Protein AF-A0AA90VFT9-F1 (afdb_monomer_lite)

Secondary structure (DSSP, 8-state):
----SS-HHHHHHHHHHHHHHTSS-S-HHHHHHHHHHHHHHHHHHHHHHHT-TTTT----SSTT----SPPTTHHHHHHTSGGG---S-HHHHHHHHHHHHHHHTTT-HHHHHHHHHHH-PSPTT-SSSPPP-BGGGTB-GGGS-SS---PPPPTT-TTHHHHHHHHHHHTPPTT--SHHHHHHS--GGGTTPPPTTS-----

Radius of gyration: 20.86 Å; chains: 1; bounding box: 48×50×54 Å

Sequence (203 aa):
MYNMYMTTAEVNFYLAEFATYGAITGDANTYFQKAVKSSVEEYDRMAGLNGIPYYGKTYDYDPNESVIDLQNGEIDKLLQKPAYTLTGDKDADLEKIFLQLEIHFNYQPRDMWVTARRSGVPEFNSTLLPRVDFTANNFAPSSIARRASISEILSTDVMKNILEESYKSQGFTAGAIDGKTLNSERVWQDQGAPQWGAGPNVK

pLDDT: mean 95.09, std 3.73, range [62.09, 98.81]

Structure (mmCIF, N/CA/C/O backbone):
data_AF-A0AA90VFT9-F1
#
_entry.id   AF-A0AA90VFT9-F1
#
loop_
_atom_site.group_PDB
_atom_site.id
_atom_site.type_symbol
_atom_site.label_atom_id
_atom_site.label_alt_id
_atom_site.label_comp_id
_atom_site.label_asym_id
_atom_site.label_entity_id
_atom_site.label_seq_id
_atom_site.pdbx_PDB_ins_code
_atom_site.Cartn_x
_atom_site.Cartn_y
_atom_site.Cartn_z
_atom_site.occupancy
_atom_site.B_iso_or_equiv
_atom_site.auth_seq_id
_atom_site.auth_comp_id
_atom_site.auth_asym_id
_atom_site.auth_atom_id
_atom_site.pdbx_PDB_model_num
ATOM 1 N N . MET A 1 1 ? 12.620 16.771 12.022 1.00 77.31 1 MET A N 1
ATOM 2 C CA . MET A 1 1 ? 11.271 16.183 11.935 1.00 77.31 1 MET A CA 1
ATOM 3 C C . MET A 1 1 ? 11.424 14.693 12.179 1.00 77.31 1 MET A C 1
ATOM 5 O O . MET A 1 1 ? 12.288 14.089 11.551 1.00 77.31 1 MET A O 1
ATOM 9 N N . TYR A 1 2 ? 10.704 14.139 13.150 1.00 85.88 2 TYR A N 1
ATOM 10 C CA . TYR A 1 2 ? 10.700 12.699 13.415 1.00 85.88 2 TYR A CA 1
ATOM 11 C C . TYR A 1 2 ? 9.907 11.996 12.314 1.00 85.88 2 TYR A C 1
ATOM 13 O O . TYR A 1 2 ? 8.893 12.539 11.877 1.00 85.88 2 TYR A O 1
ATOM 21 N N . ASN A 1 3 ? 10.374 10.829 11.866 1.00 83.38 3 ASN A N 1
ATOM 22 C CA . ASN A 1 3 ? 9.769 10.079 10.765 1.00 83.38 3 ASN A CA 1
ATOM 23 C C . ASN A 1 3 ? 9.760 8.567 11.044 1.00 83.38 3 ASN A C 1
ATOM 25 O O . ASN A 1 3 ? 10.562 8.090 11.851 1.00 83.38 3 ASN A O 1
ATOM 29 N N . MET A 1 4 ? 8.882 7.841 10.352 1.00 87.75 4 MET A N 1
ATOM 30 C CA . MET A 1 4 ? 8.853 6.378 10.316 1.00 87.75 4 MET A CA 1
ATOM 31 C C . MET A 1 4 ? 9.757 5.850 9.203 1.00 87.75 4 MET A C 1
ATOM 33 O O . MET A 1 4 ? 9.942 6.495 8.171 1.00 87.75 4 MET A O 1
ATOM 37 N N . TYR A 1 5 ? 10.318 4.667 9.434 1.00 84.38 5 TYR A N 1
ATOM 38 C CA . TYR A 1 5 ? 10.998 3.886 8.405 1.00 84.38 5 TYR A CA 1
ATOM 39 C C . TYR A 1 5 ? 10.319 2.521 8.320 1.00 84.38 5 TYR A C 1
ATOM 41 O O . TYR A 1 5 ? 9.332 2.388 7.612 1.00 84.38 5 TYR A O 1
ATOM 49 N N . MET A 1 6 ? 10.791 1.549 9.105 1.00 91.38 6 MET A N 1
ATOM 50 C CA . MET A 1 6 ? 10.157 0.242 9.262 1.00 91.38 6 MET A CA 1
ATOM 51 C C . MET A 1 6 ? 9.480 0.178 10.628 1.00 91.38 6 MET A C 1
ATOM 53 O O . MET A 1 6 ? 10.134 0.412 11.650 1.00 91.38 6 MET A O 1
ATOM 57 N N . THR A 1 7 ? 8.182 -0.119 10.654 1.00 95.25 7 THR A N 1
ATOM 58 C CA . THR A 1 7 ? 7.373 -0.048 11.880 1.00 95.25 7 THR A CA 1
ATOM 59 C C . THR A 1 7 ? 6.844 -1.415 12.304 1.00 95.25 7 THR A C 1
ATOM 61 O O . THR A 1 7 ? 6.720 -2.353 11.514 1.00 95.25 7 THR A O 1
ATOM 64 N N . THR A 1 8 ? 6.466 -1.529 13.580 1.00 97.50 8 THR A N 1
ATOM 65 C CA . THR A 1 8 ? 5.725 -2.698 14.076 1.00 97.50 8 THR A CA 1
ATOM 66 C C . THR A 1 8 ? 4.411 -2.887 13.315 1.00 97.50 8 THR A C 1
ATOM 68 O O . THR A 1 8 ? 4.014 -4.026 13.070 1.00 97.50 8 THR A O 1
ATOM 71 N N . ALA A 1 9 ? 3.741 -1.795 12.935 1.00 97.94 9 ALA A N 1
ATOM 72 C CA . ALA A 1 9 ? 2.478 -1.844 12.209 1.00 97.94 9 ALA A CA 1
ATOM 73 C C . ALA A 1 9 ? 2.652 -2.489 10.832 1.00 97.94 9 ALA A C 1
ATOM 75 O O . ALA A 1 9 ? 2.003 -3.491 10.546 1.00 97.94 9 ALA A O 1
ATOM 76 N N . GLU A 1 10 ? 3.595 -1.981 10.036 1.00 97.19 10 GLU A N 1
ATOM 77 C CA . GLU A 1 10 ? 3.924 -2.497 8.707 1.00 97.19 10 GLU A CA 1
ATOM 78 C C . GLU A 1 10 ? 4.224 -4.004 8.741 1.00 97.19 10 GLU A C 1
ATOM 80 O O . GLU A 1 10 ? 3.630 -4.778 7.991 1.00 97.19 10 GLU A O 1
ATOM 85 N N . VAL A 1 11 ? 5.073 -4.454 9.671 1.00 98.19 11 VAL A N 1
ATOM 86 C CA . VAL A 1 11 ? 5.401 -5.884 9.802 1.00 98.19 11 VAL A CA 1
ATOM 87 C C . VAL A 1 11 ? 4.160 -6.720 10.112 1.00 98.19 11 VAL A C 1
ATOM 89 O O . VAL A 1 11 ? 3.995 -7.802 9.552 1.00 98.19 11 VAL A O 1
ATOM 92 N N . ASN A 1 12 ? 3.270 -6.248 10.987 1.00 98.75 12 ASN A N 1
ATOM 93 C CA . ASN A 1 12 ? 2.054 -6.995 11.308 1.00 98.75 12 ASN A CA 1
ATOM 94 C C . ASN A 1 12 ? 1.030 -6.961 10.162 1.00 98.75 12 ASN A C 1
ATOM 96 O O . ASN A 1 12 ? 0.325 -7.950 9.988 1.00 98.75 12 ASN A O 1
ATOM 100 N N . PHE A 1 13 ? 0.985 -5.911 9.336 1.00 98.69 13 PHE A N 1
ATOM 101 C CA . PHE A 1 13 ? 0.197 -5.932 8.099 1.00 98.69 13 PHE A CA 1
ATOM 102 C C . PHE A 1 13 ? 0.723 -6.985 7.118 1.00 98.69 13 PHE A C 1
ATOM 104 O O . PHE A 1 13 ? -0.076 -7.756 6.592 1.00 98.69 13 PHE A O 1
ATOM 111 N N . TYR A 1 14 ? 2.044 -7.108 6.943 1.00 98.31 14 TYR A N 1
ATOM 112 C CA . TYR A 1 14 ? 2.623 -8.182 6.123 1.00 98.31 14 TYR A CA 1
ATOM 113 C C . TYR A 1 14 ? 2.319 -9.574 6.680 1.00 98.31 14 TYR A C 1
ATOM 115 O O . TYR A 1 14 ? 1.994 -10.484 5.923 1.00 98.31 14 TYR A O 1
ATOM 123 N N . LEU A 1 15 ? 2.371 -9.758 8.002 1.00 98.69 15 LEU A N 1
ATOM 124 C CA . LEU A 1 15 ? 1.997 -11.032 8.625 1.00 98.69 15 LEU A CA 1
ATOM 125 C C . LEU A 1 15 ? 0.504 -11.342 8.447 1.00 98.69 15 LEU A C 1
ATOM 127 O O . LEU A 1 15 ? 0.160 -12.487 8.158 1.00 98.69 15 LEU A O 1
ATOM 131 N N . ALA A 1 16 ? -0.373 -10.343 8.573 1.00 98.81 16 ALA A N 1
ATOM 132 C CA . ALA A 1 16 ? -1.801 -10.500 8.308 1.00 98.81 16 ALA A CA 1
ATOM 133 C C . ALA A 1 16 ? -2.052 -10.903 6.849 1.00 98.81 16 ALA A C 1
ATOM 135 O O . ALA A 1 16 ? -2.797 -11.847 6.588 1.00 98.81 16 ALA A O 1
ATOM 136 N N . GLU A 1 17 ? -1.380 -10.244 5.905 1.00 98.25 17 GLU A N 1
ATOM 137 C CA . GLU A 1 17 ? -1.436 -10.569 4.483 1.00 98.25 17 GLU A CA 1
ATOM 138 C C . GLU A 1 17 ? -0.958 -12.004 4.217 1.00 98.25 17 GLU A C 1
ATOM 140 O O . GLU A 1 17 ? -1.670 -12.797 3.600 1.00 98.25 17 GLU A O 1
ATOM 145 N N . PHE A 1 18 ? 0.224 -12.379 4.713 1.00 98.00 18 PHE A N 1
ATOM 146 C CA . PHE A 1 18 ? 0.787 -13.714 4.503 1.00 98.00 18 PHE A CA 1
ATOM 147 C C . PHE A 1 18 ? -0.073 -14.812 5.130 1.00 98.00 18 PHE A C 1
ATOM 149 O O . PHE A 1 18 ? -0.235 -15.872 4.524 1.00 98.00 18 PHE A O 1
ATOM 156 N N . ALA A 1 19 ? -0.649 -14.568 6.309 1.00 98.31 19 ALA A N 1
ATOM 157 C CA . ALA A 1 19 ? -1.590 -15.492 6.934 1.00 98.31 19 ALA A CA 1
ATOM 158 C C . ALA A 1 19 ? -2.870 -15.632 6.092 1.00 98.31 19 ALA A C 1
ATOM 160 O O . ALA A 1 19 ? -3.340 -16.746 5.880 1.00 98.31 19 ALA A O 1
ATOM 161 N N . THR A 1 20 ? -3.378 -14.530 5.531 1.00 98.25 20 THR A N 1
ATOM 162 C CA . THR A 1 20 ? -4.571 -14.519 4.662 1.00 98.25 20 THR A CA 1
ATOM 163 C C . THR A 1 20 ? -4.336 -15.275 3.348 1.00 98.25 20 THR A C 1
ATOM 165 O O . THR A 1 20 ? -5.205 -16.013 2.881 1.00 98.25 20 THR A O 1
ATOM 168 N N . TYR A 1 21 ? -3.130 -15.186 2.778 1.00 96.69 21 TYR A N 1
ATOM 169 C CA . TYR A 1 21 ? -2.729 -16.017 1.636 1.00 96.69 21 TYR A CA 1
ATOM 170 C C . TYR A 1 21 ? -2.452 -17.484 1.998 1.00 96.69 21 TYR A C 1
ATOM 172 O O . TYR A 1 21 ? -2.344 -18.316 1.099 1.00 96.69 21 TYR A O 1
ATOM 180 N N . GLY A 1 22 ? -2.338 -17.825 3.285 1.00 96.19 22 GLY A N 1
ATOM 181 C CA . GLY A 1 22 ? -1.952 -19.161 3.745 1.00 96.19 22 GLY A CA 1
ATOM 182 C C . GLY A 1 22 ? -0.455 -19.462 3.600 1.00 96.19 22 GLY A C 1
ATOM 183 O O . GLY A 1 22 ? -0.054 -20.623 3.649 1.00 96.19 22 GLY A O 1
ATOM 184 N N . ALA A 1 23 ? 0.381 -18.435 3.421 1.00 97.00 23 ALA A N 1
ATOM 185 C CA . ALA A 1 23 ? 1.835 -18.575 3.321 1.00 97.00 23 ALA A CA 1
ATOM 186 C C . ALA A 1 23 ? 2.500 -18.851 4.682 1.00 97.00 23 ALA A C 1
ATOM 188 O O . ALA A 1 23 ? 3.605 -19.391 4.733 1.00 97.00 23 ALA A O 1
ATOM 189 N N . ILE A 1 24 ? 1.833 -18.490 5.782 1.00 97.62 24 ILE A N 1
ATOM 190 C CA . ILE A 1 24 ? 2.276 -18.755 7.154 1.00 97.62 24 ILE A CA 1
ATOM 191 C C . ILE A 1 24 ? 1.120 -19.273 8.012 1.00 97.62 24 ILE A C 1
ATOM 193 O O . ILE A 1 24 ? -0.051 -19.067 7.701 1.00 97.62 24 ILE A O 1
ATOM 197 N N . THR A 1 25 ? 1.456 -19.916 9.130 1.00 94.50 25 THR A N 1
ATOM 198 C CA . THR A 1 25 ? 0.490 -20.288 10.170 1.00 94.50 25 THR A CA 1
ATOM 199 C C . THR A 1 25 ? 0.231 -19.118 11.117 1.00 94.50 25 THR A C 1
ATOM 201 O O . THR A 1 25 ? 1.179 -18.454 11.531 1.00 94.50 25 THR A O 1
ATOM 204 N N . GLY A 1 26 ? -1.017 -18.921 11.536 1.00 93.56 26 GLY A N 1
ATOM 205 C CA . GLY A 1 26 ? -1.405 -17.902 12.512 1.00 93.56 26 GLY A CA 1
ATOM 206 C C . GLY A 1 26 ? -2.792 -17.342 12.211 1.00 93.56 26 GLY A C 1
ATOM 207 O O . GLY A 1 26 ? -3.337 -17.585 11.138 1.00 93.56 26 GLY A O 1
ATOM 208 N N . ASP A 1 27 ? -3.364 -16.604 13.160 1.00 97.62 27 ASP A N 1
ATOM 209 C CA . ASP A 1 27 ? -4.632 -15.908 12.942 1.00 97.62 27 ASP A CA 1
ATOM 210 C C . ASP A 1 27 ? -4.384 -14.544 12.281 1.00 97.62 27 ASP A C 1
ATOM 212 O O . ASP A 1 27 ? -3.777 -13.650 12.879 1.00 97.62 27 ASP A O 1
ATOM 216 N N . ALA A 1 28 ? -4.858 -14.385 11.043 1.00 98.50 28 ALA A N 1
ATOM 217 C CA . ALA A 1 28 ? -4.698 -13.152 10.278 1.00 98.50 28 ALA A CA 1
ATOM 218 C C . ALA A 1 28 ? -5.335 -11.949 10.990 1.00 98.50 28 ALA A C 1
ATOM 220 O O . ALA A 1 28 ? -4.749 -10.864 10.996 1.00 98.50 28 ALA A O 1
ATOM 221 N N . ASN A 1 29 ? -6.493 -12.137 11.639 1.00 98.56 29 ASN A N 1
ATOM 222 C CA . ASN A 1 29 ? -7.183 -11.053 12.338 1.00 98.56 29 ASN A CA 1
ATOM 223 C C . ASN A 1 29 ? -6.364 -10.529 13.527 1.00 98.56 29 ASN A C 1
ATOM 225 O O . ASN A 1 29 ? -6.273 -9.321 13.732 1.00 98.56 29 ASN A O 1
ATOM 229 N N . THR A 1 30 ? -5.710 -11.422 14.274 1.00 98.50 30 THR A N 1
ATOM 230 C CA . THR A 1 30 ? -4.805 -11.057 15.373 1.00 98.50 30 THR A CA 1
ATOM 231 C C . THR A 1 30 ? -3.656 -10.171 14.885 1.00 98.50 30 THR A C 1
ATOM 233 O O . THR A 1 30 ? -3.371 -9.140 15.501 1.00 98.50 30 THR A O 1
ATOM 236 N N . TYR A 1 31 ? -3.007 -10.527 13.770 1.00 98.75 31 TYR A N 1
ATOM 237 C CA . TYR A 1 31 ? -1.958 -9.685 13.184 1.00 98.75 31 TYR A CA 1
ATOM 238 C C . TYR A 1 31 ? -2.514 -8.346 12.700 1.00 98.75 31 TYR A C 1
ATOM 240 O O . TYR A 1 31 ? -1.940 -7.302 13.001 1.00 98.75 31 TYR A O 1
ATOM 248 N N . PHE A 1 32 ? -3.658 -8.356 12.021 1.00 98.81 32 PHE A N 1
ATOM 249 C CA . PHE A 1 32 ? -4.289 -7.151 11.494 1.00 98.81 32 PHE A CA 1
ATOM 250 C C . PHE A 1 32 ? -4.680 -6.155 12.593 1.00 98.81 32 PHE A C 1
ATOM 252 O O . PHE A 1 32 ? -4.307 -4.985 12.524 1.00 98.81 32 PHE A O 1
ATOM 259 N N . GLN A 1 33 ? -5.349 -6.603 13.659 1.00 98.69 33 GLN A N 1
ATOM 260 C CA . GLN A 1 33 ? -5.719 -5.726 14.774 1.00 98.69 33 GLN A CA 1
ATOM 261 C C . GLN A 1 33 ? -4.489 -5.177 15.502 1.00 98.69 33 GLN A C 1
ATOM 263 O O . GLN A 1 33 ? -4.460 -4.001 15.876 1.00 98.69 33 GLN A O 1
ATOM 268 N N . LYS A 1 34 ? -3.439 -5.995 15.655 1.00 98.75 34 LYS A N 1
ATOM 269 C CA . LYS A 1 34 ? -2.157 -5.533 16.196 1.00 98.75 34 LYS A CA 1
ATOM 270 C C . LYS A 1 34 ? -1.515 -4.474 15.298 1.00 98.75 34 LYS A C 1
ATOM 272 O O . LYS A 1 34 ? -1.001 -3.488 15.817 1.00 98.75 34 LYS A O 1
ATOM 277 N N . ALA A 1 35 ? -1.572 -4.649 13.980 1.00 98.69 35 ALA A N 1
ATOM 278 C CA . ALA A 1 35 ? -1.052 -3.687 13.017 1.00 98.69 35 ALA A CA 1
ATOM 279 C C . ALA A 1 35 ? -1.781 -2.340 13.104 1.00 98.69 35 ALA A C 1
ATOM 281 O O . ALA A 1 35 ? -1.134 -1.303 13.234 1.00 98.69 35 ALA A O 1
ATOM 282 N N . VAL A 1 36 ? -3.118 -2.358 13.129 1.00 98.75 36 VAL A N 1
ATOM 283 C CA . VAL A 1 36 ? -3.951 -1.152 13.268 1.00 98.75 36 VAL A CA 1
ATOM 284 C C . VAL A 1 36 ? -3.638 -0.425 14.573 1.00 98.75 36 VAL A C 1
ATOM 286 O O . VAL A 1 36 ? -3.377 0.777 14.551 1.00 98.75 36 VAL A O 1
ATOM 289 N N . LYS A 1 37 ? -3.594 -1.151 15.698 1.00 98.69 37 LYS A N 1
ATOM 290 C CA . LYS A 1 37 ? -3.219 -0.587 17.000 1.00 98.69 37 LYS A CA 1
ATOM 291 C C . LYS A 1 37 ? -1.851 0.095 16.940 1.00 98.69 37 LYS A C 1
ATOM 293 O O . LYS A 1 37 ? -1.747 1.275 17.259 1.00 98.69 37 LYS A O 1
ATOM 298 N N . SER A 1 38 ? -0.827 -0.624 16.479 1.00 98.38 38 SER A N 1
ATOM 299 C CA . SER A 1 38 ? 0.530 -0.082 16.385 1.00 98.38 38 SER A CA 1
ATOM 300 C C . SER A 1 38 ? 0.638 1.090 15.410 1.00 98.38 38 SER A C 1
ATOM 302 O O . SER A 1 38 ? 1.461 1.971 15.631 1.00 98.38 38 SER A O 1
ATOM 304 N N . SER A 1 39 ? -0.178 1.129 14.352 1.00 98.12 39 SER A N 1
ATOM 305 C CA . SER A 1 39 ? -0.214 2.265 13.426 1.00 98.12 39 SER A CA 1
ATOM 306 C C . SER A 1 39 ? -0.705 3.521 14.141 1.00 98.12 39 SER A C 1
ATOM 308 O O . SER A 1 39 ? -0.039 4.550 14.089 1.00 98.12 39 SER A O 1
ATOM 310 N N . VAL A 1 40 ? -1.837 3.431 14.844 1.00 97.88 40 VAL A N 1
ATOM 311 C CA . VAL A 1 40 ? -2.410 4.567 15.584 1.00 97.88 40 VAL A CA 1
ATOM 312 C C . VAL A 1 40 ? -1.443 5.067 16.659 1.00 97.88 40 VAL A C 1
ATOM 314 O O . VAL A 1 40 ? -1.174 6.262 16.723 1.00 97.88 40 VAL A O 1
ATOM 317 N N . GLU A 1 41 ? -0.876 4.159 17.457 1.00 97.44 41 GLU A N 1
ATOM 318 C CA . GLU A 1 41 ? 0.075 4.505 18.524 1.00 97.44 41 GLU A CA 1
ATOM 319 C C . GLU A 1 41 ? 1.340 5.188 17.982 1.00 97.44 41 GLU A C 1
ATOM 321 O O . GLU A 1 41 ? 1.847 6.132 18.588 1.00 97.44 41 GLU A O 1
ATOM 326 N N . GLU A 1 42 ? 1.855 4.745 16.832 1.00 95.69 42 GLU A N 1
ATOM 327 C CA . GLU A 1 42 ? 3.057 5.336 16.243 1.00 95.69 42 GLU A CA 1
ATOM 328 C C . GLU A 1 42 ? 2.788 6.737 15.681 1.00 95.69 42 GLU A C 1
ATOM 330 O O . GLU A 1 42 ? 3.583 7.653 15.904 1.00 95.69 42 GLU A O 1
ATOM 335 N N . TYR A 1 43 ? 1.648 6.932 15.015 1.00 95.50 43 TYR A N 1
ATOM 336 C CA . TYR A 1 43 ? 1.231 8.247 14.530 1.00 95.50 43 TYR A CA 1
ATOM 337 C C . TYR A 1 43 ? 0.972 9.234 15.672 1.00 95.50 43 TYR A C 1
ATOM 339 O O . TYR A 1 43 ? 1.403 10.385 15.583 1.00 95.50 43 TYR A O 1
ATOM 347 N N . ASP A 1 44 ? 0.337 8.787 16.757 1.00 96.38 44 ASP A N 1
ATOM 348 C CA . ASP A 1 44 ? 0.148 9.596 17.962 1.00 96.38 44 ASP A CA 1
ATOM 349 C C . ASP A 1 44 ? 1.500 10.032 18.555 1.00 96.38 44 ASP A C 1
ATOM 351 O O . ASP A 1 44 ? 1.775 11.225 18.717 1.00 96.38 44 ASP A O 1
ATOM 355 N N . ARG A 1 45 ? 2.414 9.074 18.754 1.00 95.06 45 ARG A N 1
ATOM 356 C CA . ARG A 1 45 ? 3.773 9.339 19.246 1.00 95.06 45 ARG A CA 1
ATOM 357 C C . ARG A 1 45 ? 4.522 10.332 18.353 1.00 95.06 45 ARG A C 1
ATOM 359 O O . ARG A 1 45 ? 5.215 11.224 18.850 1.00 95.06 45 ARG A O 1
ATOM 366 N N . MET A 1 46 ? 4.410 10.185 17.033 1.00 94.00 46 MET A N 1
ATOM 367 C CA . MET A 1 46 ? 5.018 11.102 16.070 1.00 94.00 46 MET A CA 1
ATOM 368 C C . MET A 1 46 ? 4.430 12.508 16.140 1.00 94.00 46 MET A C 1
ATOM 370 O O . MET A 1 46 ? 5.189 13.474 16.015 1.00 94.00 46 MET A O 1
ATOM 374 N N . ALA A 1 47 ? 3.114 12.636 16.311 1.00 94.44 47 ALA A N 1
ATOM 375 C CA . ALA A 1 47 ? 2.453 13.928 16.431 1.00 94.44 47 ALA A CA 1
ATOM 376 C C . ALA A 1 47 ? 2.964 14.690 17.664 1.00 94.44 47 ALA A C 1
ATOM 378 O O . ALA A 1 47 ? 3.357 15.855 17.544 1.00 94.44 47 ALA A O 1
ATOM 379 N N . GLY A 1 48 ? 3.096 14.004 18.804 1.00 95.38 48 GLY A N 1
ATOM 380 C CA . GLY A 1 48 ? 3.679 14.581 20.015 1.00 95.38 48 GLY A CA 1
ATOM 381 C C . GLY A 1 48 ? 5.137 15.009 19.837 1.00 95.38 48 GLY A C 1
ATOM 382 O O . GLY A 1 48 ? 5.502 16.141 20.153 1.00 95.38 48 GLY A O 1
ATOM 383 N N . LEU A 1 49 ? 5.979 14.147 19.258 1.00 95.31 49 LEU A N 1
ATOM 384 C CA . LEU A 1 49 ? 7.400 14.449 19.041 1.00 95.31 49 LEU A CA 1
ATOM 385 C C . LEU A 1 49 ? 7.653 15.590 18.049 1.00 95.31 49 LEU A C 1
ATOM 387 O O . LEU A 1 49 ? 8.655 16.299 18.165 1.00 95.31 49 LEU A O 1
ATOM 391 N N . ASN A 1 50 ? 6.779 15.756 17.057 1.00 94.75 50 ASN A N 1
ATOM 392 C CA . ASN A 1 50 ? 6.877 16.843 16.086 1.00 94.75 50 ASN A CA 1
ATOM 393 C C . ASN A 1 50 ? 6.185 18.135 16.551 1.00 94.75 50 ASN A C 1
ATOM 395 O O . ASN A 1 50 ? 6.294 19.140 15.851 1.00 94.75 50 ASN A O 1
ATOM 399 N N . GLY A 1 51 ? 5.514 18.133 17.709 1.00 94.19 51 GLY A N 1
ATOM 400 C CA . GLY A 1 51 ? 4.837 19.314 18.246 1.00 94.19 51 GLY A CA 1
ATOM 401 C C . GLY A 1 51 ? 3.699 19.800 17.349 1.00 94.19 51 GLY A C 1
ATOM 402 O O . GLY A 1 51 ? 3.582 21.001 17.104 1.00 94.19 51 GLY A O 1
ATOM 403 N N . ILE A 1 52 ? 2.902 18.870 16.813 1.00 93.75 52 ILE A N 1
ATOM 404 C CA . ILE A 1 52 ? 1.751 19.209 15.970 1.00 93.75 52 ILE A CA 1
ATOM 405 C C . ILE A 1 52 ? 0.764 20.069 16.782 1.00 93.75 52 ILE A C 1
ATOM 407 O O . ILE A 1 52 ? 0.477 19.730 17.935 1.00 93.75 52 ILE A O 1
ATOM 411 N N . PRO A 1 53 ? 0.242 21.181 16.224 1.00 93.12 53 PRO A N 1
ATOM 412 C CA . PRO A 1 53 ? -0.787 21.971 16.890 1.00 93.12 53 PRO A CA 1
ATOM 413 C C . PRO A 1 53 ? -1.958 21.096 17.341 1.00 93.12 53 PRO A C 1
ATOM 415 O O . PRO A 1 53 ? -2.340 20.168 16.638 1.00 93.12 53 PRO A O 1
ATOM 418 N N . TYR A 1 54 ? -2.529 21.423 18.495 1.00 93.75 54 TYR A N 1
ATOM 419 C CA . TYR A 1 54 ? -3.600 20.681 19.168 1.00 93.75 54 TYR A CA 1
ATOM 420 C C . TYR A 1 54 ? -3.205 19.380 19.887 1.00 93.75 54 TYR A C 1
ATOM 422 O O . TYR A 1 54 ? -4.045 18.783 20.559 1.00 93.75 54 TYR A O 1
ATOM 430 N N . TYR A 1 55 ? -1.945 18.937 19.816 1.00 95.25 55 TYR A N 1
ATOM 431 C CA . TYR A 1 55 ? -1.489 17.772 20.581 1.00 95.25 55 TYR A CA 1
ATOM 432 C C . TYR A 1 55 ? -1.296 18.139 22.064 1.00 95.25 55 TYR A C 1
ATOM 434 O O . TYR A 1 55 ? -0.401 18.918 22.406 1.00 95.25 55 TYR A O 1
ATOM 442 N N . GLY A 1 56 ? -2.152 17.618 22.949 1.00 93.31 56 GLY A N 1
ATOM 443 C CA . GLY A 1 56 ? -2.134 17.876 24.392 1.00 93.31 56 GLY A CA 1
ATOM 444 C C . GLY A 1 56 ? -2.528 19.297 24.816 1.00 93.31 56 GLY A C 1
ATOM 445 O O . GLY A 1 56 ? -2.336 19.660 25.979 1.00 93.31 56 GLY A O 1
ATOM 446 N N . LYS A 1 57 ? -3.032 20.136 23.899 1.00 93.31 57 LYS A N 1
ATOM 447 C CA . LYS A 1 57 ? -3.352 21.546 24.177 1.00 93.31 57 LYS A CA 1
ATOM 448 C C . LYS A 1 57 ? -4.423 22.111 23.237 1.00 93.31 57 LYS A C 1
ATOM 450 O O . LYS A 1 57 ? -4.323 21.918 22.038 1.00 93.31 57 LYS A O 1
ATOM 455 N N . THR A 1 58 ? -5.366 22.896 23.755 1.00 94.31 58 THR A N 1
ATOM 456 C CA . THR A 1 58 ? -6.285 23.755 22.975 1.00 94.31 58 THR A CA 1
ATOM 457 C C . THR A 1 58 ? -5.824 25.225 22.987 1.00 94.31 58 THR A C 1
ATOM 459 O O . THR A 1 58 ? -4.890 25.584 23.716 1.00 94.31 58 THR A O 1
ATOM 462 N N . TYR A 1 59 ? -6.429 26.081 22.158 1.00 92.75 59 TYR A N 1
ATOM 463 C CA . TYR A 1 59 ? -6.038 27.490 21.975 1.00 92.75 59 TYR A CA 1
ATOM 464 C C . TYR A 1 59 ? -7.168 28.498 22.237 1.00 92.75 59 TYR A C 1
ATOM 466 O O . TYR A 1 59 ? -6.935 29.701 22.119 1.00 92.75 59 TYR A O 1
ATOM 474 N N . ASP A 1 60 ? -8.351 28.020 22.624 1.00 90.56 60 ASP A N 1
ATOM 475 C CA . ASP A 1 60 ? -9.544 28.808 22.943 1.00 90.56 60 ASP A CA 1
ATOM 476 C C . ASP A 1 60 ? -10.040 29.667 21.762 1.00 90.56 60 ASP A C 1
ATOM 478 O O . ASP A 1 60 ? -10.630 30.732 21.967 1.00 90.56 60 ASP A O 1
ATOM 482 N N . TYR A 1 61 ? -9.815 29.232 20.512 1.00 92.56 61 TYR A N 1
ATOM 483 C CA . TYR A 1 61 ? -10.328 29.959 19.344 1.00 92.56 61 TYR A CA 1
ATOM 484 C C . TYR A 1 61 ? -11.840 29.788 19.159 1.00 92.56 61 TYR A C 1
ATOM 486 O O . TYR A 1 61 ? -12.502 30.723 18.702 1.00 92.56 61 TYR A O 1
ATOM 494 N N . ASP A 1 62 ? -12.398 28.626 19.518 1.00 93.19 62 ASP A N 1
ATOM 495 C CA . ASP A 1 62 ? -13.835 28.352 19.459 1.00 93.19 62 ASP A CA 1
ATOM 496 C C . ASP A 1 62 ? -14.267 27.256 20.467 1.00 93.19 62 ASP A C 1
ATOM 498 O O . ASP A 1 62 ? -13.432 26.495 20.957 1.00 93.19 62 ASP A O 1
ATOM 502 N N . PRO A 1 63 ? -15.564 27.161 20.825 1.00 92.75 63 PRO A N 1
ATOM 503 C CA . PRO A 1 63 ? -16.039 26.248 21.869 1.00 92.75 63 PRO A CA 1
ATOM 504 C C . PRO A 1 63 ? -16.036 24.760 21.480 1.00 92.75 63 PRO A C 1
ATOM 506 O O . PRO A 1 63 ? -16.308 23.925 22.339 1.00 92.75 63 PRO A O 1
ATOM 509 N N . ASN A 1 64 ? -15.776 24.415 20.216 1.00 92.19 64 ASN A N 1
ATOM 510 C CA . ASN A 1 64 ? -15.708 23.033 19.738 1.00 92.19 64 ASN A CA 1
ATOM 511 C C . ASN A 1 64 ? -14.272 22.502 19.681 1.00 92.19 64 ASN A C 1
ATOM 513 O O . ASN A 1 64 ? -14.061 21.377 19.221 1.00 92.19 64 ASN A O 1
ATOM 517 N N . GLU A 1 65 ? -13.283 23.288 20.116 1.00 92.19 65 GLU A N 1
ATOM 518 C CA . GLU A 1 65 ? -11.905 22.825 20.153 1.00 92.19 65 GLU A CA 1
ATOM 519 C C . GLU A 1 65 ? -11.760 21.582 21.032 1.00 92.19 65 GLU A C 1
ATOM 521 O O . GLU A 1 65 ? -12.359 21.436 22.098 1.00 92.19 65 GLU A O 1
ATOM 526 N N . SER A 1 66 ? -10.935 20.658 20.566 1.00 92.50 66 SER A N 1
ATOM 527 C CA . SER A 1 66 ? -10.563 19.451 21.286 1.00 92.50 66 SER A CA 1
ATOM 528 C C . SER A 1 66 ? -9.122 19.122 20.947 1.00 92.50 66 SER A C 1
ATOM 530 O O . SER A 1 66 ? -8.607 19.520 19.899 1.00 92.50 66 SER A O 1
ATOM 532 N N . VAL A 1 67 ? -8.459 18.425 21.860 1.00 94.75 67 VAL A N 1
ATOM 533 C CA . VAL A 1 67 ? -7.108 17.938 21.607 1.00 94.75 67 VAL A CA 1
ATOM 534 C C . VAL A 1 67 ? -7.138 16.799 20.585 1.00 94.75 67 VAL A C 1
ATOM 536 O O . VAL A 1 67 ? -8.151 16.109 20.454 1.00 94.75 67 VAL A O 1
ATOM 539 N N . ILE A 1 68 ? -6.045 16.630 19.841 1.00 94.00 68 ILE A N 1
ATOM 540 C CA . ILE A 1 68 ? -5.927 15.601 18.791 1.00 94.00 68 ILE A CA 1
ATOM 541 C C . ILE A 1 68 ? -5.073 14.400 19.208 1.00 94.00 68 ILE A C 1
ATOM 543 O O . ILE A 1 68 ? -4.910 13.479 18.409 1.00 94.00 68 ILE A O 1
ATOM 547 N N . ASP A 1 69 ? -4.483 14.424 20.408 1.00 96.00 69 ASP A N 1
ATOM 548 C CA . ASP A 1 69 ? -3.799 13.253 20.954 1.00 96.00 69 ASP A CA 1
ATOM 549 C C . ASP A 1 69 ? -4.784 12.107 21.177 1.00 96.00 69 ASP A C 1
ATOM 551 O O . ASP A 1 69 ? -5.973 12.307 21.440 1.00 96.00 69 ASP A O 1
ATOM 555 N N . LEU A 1 70 ? -4.265 10.893 21.058 1.00 97.12 70 LEU A N 1
ATOM 556 C CA . LEU A 1 70 ? -5.006 9.665 21.254 1.00 97.12 70 LEU A CA 1
ATOM 557 C C . LEU A 1 70 ? -5.584 9.597 22.673 1.00 97.12 70 LEU A C 1
ATOM 559 O O . LEU A 1 70 ? -4.851 9.611 23.663 1.00 97.12 70 LEU A O 1
ATOM 563 N N . GLN A 1 71 ? -6.901 9.422 22.774 1.00 96.38 71 GLN A N 1
ATOM 564 C CA . GLN A 1 71 ? -7.586 9.311 24.057 1.00 96.38 71 GLN A CA 1
ATOM 565 C C . GLN A 1 71 ? -7.778 7.853 24.494 1.00 96.38 71 GLN A C 1
ATOM 567 O O . GLN A 1 71 ? -7.873 6.908 23.699 1.00 96.38 71 GLN A O 1
ATOM 572 N N . ASN A 1 72 ? -7.899 7.662 25.810 1.00 96.44 72 ASN A N 1
ATOM 573 C CA . ASN A 1 72 ? -8.119 6.345 26.405 1.00 96.44 72 ASN A CA 1
ATOM 574 C C . ASN A 1 72 ? -9.365 5.651 25.821 1.00 96.44 72 ASN A C 1
ATOM 576 O O . ASN A 1 72 ? -10.476 6.186 25.836 1.00 96.44 72 ASN A O 1
ATOM 580 N N . GLY A 1 73 ? -9.179 4.414 25.352 1.00 97.50 73 GLY A N 1
ATOM 581 C CA . GLY A 1 73 ? -10.242 3.565 24.808 1.00 97.50 73 GLY A CA 1
ATOM 582 C C . GLY A 1 73 ? -10.639 3.858 23.357 1.00 97.50 73 GLY A C 1
ATOM 583 O O . GLY A 1 73 ? -11.529 3.185 22.838 1.00 97.50 73 GLY A O 1
ATOM 584 N N . GLU A 1 74 ? -10.014 4.822 22.673 1.00 97.94 74 GLU A N 1
ATOM 585 C CA . GLU A 1 74 ? -10.312 5.088 21.257 1.00 97.94 74 GLU A CA 1
ATOM 586 C C . GLU A 1 74 ? -9.873 3.947 20.339 1.00 97.94 74 GLU A C 1
ATOM 588 O O . GLU A 1 74 ? -10.643 3.552 19.463 1.00 97.94 74 GLU A O 1
ATOM 593 N N . ILE A 1 75 ? -8.700 3.351 20.585 1.00 98.38 75 ILE A N 1
ATOM 594 C CA . ILE A 1 75 ? -8.240 2.167 19.841 1.00 98.38 75 ILE A CA 1
ATOM 595 C C . ILE A 1 75 ? -9.207 0.997 20.044 1.00 98.38 75 ILE A C 1
ATOM 597 O O . ILE A 1 75 ? -9.607 0.364 19.072 1.00 98.38 75 ILE A O 1
ATOM 601 N N . ASP A 1 76 ? -9.646 0.732 21.275 1.00 98.00 76 ASP A N 1
ATOM 602 C CA . ASP A 1 76 ? -10.562 -0.383 21.544 1.00 98.00 76 ASP A CA 1
ATOM 603 C C . ASP A 1 76 ? -11.906 -0.192 20.825 1.00 98.00 76 ASP A C 1
ATOM 605 O O . ASP A 1 76 ? -12.437 -1.130 20.232 1.00 98.00 76 ASP A O 1
ATOM 609 N N . LYS A 1 77 ? -12.436 1.040 20.808 1.00 98.31 77 LYS A N 1
ATOM 610 C CA . LYS A 1 77 ? -13.642 1.389 20.037 1.00 98.31 77 LYS A CA 1
ATOM 611 C C . LYS A 1 77 ? -13.419 1.262 18.530 1.00 98.31 77 LYS A C 1
ATOM 613 O O . LYS A 1 77 ? -14.334 0.859 17.814 1.00 98.31 77 LYS A O 1
ATOM 618 N N . LEU A 1 78 ? -12.235 1.626 18.038 1.00 97.50 78 LEU A N 1
ATOM 619 C CA . LEU A 1 78 ? -11.873 1.505 16.627 1.00 97.50 78 LEU A CA 1
ATOM 620 C C . LEU A 1 78 ? -11.882 0.038 16.190 1.00 97.50 78 LEU A C 1
ATOM 622 O O . LEU A 1 78 ? -12.550 -0.303 15.216 1.00 97.50 78 LEU A O 1
ATOM 626 N N . LEU A 1 79 ? -11.201 -0.822 16.949 1.00 98.12 79 LEU A N 1
ATOM 627 C CA . LEU A 1 79 ? -11.039 -2.245 16.645 1.00 98.12 79 LEU A CA 1
ATOM 628 C C . LEU A 1 79 ? -12.353 -3.041 16.701 1.00 98.12 79 LEU A C 1
ATOM 630 O O . LEU A 1 79 ? -12.448 -4.103 16.094 1.00 98.12 79 LEU A O 1
ATOM 634 N N . GLN A 1 80 ? -13.384 -2.525 17.374 1.00 97.44 80 GLN A N 1
ATOM 635 C CA . GLN A 1 80 ? -14.727 -3.121 17.393 1.00 97.44 80 GLN A CA 1
ATOM 636 C C . GLN A 1 80 ? -15.537 -2.866 16.113 1.00 97.44 80 GLN A C 1
ATOM 638 O O . GLN A 1 80 ? -16.574 -3.499 15.906 1.00 97.44 80 GLN A O 1
ATOM 643 N N . LYS A 1 81 ? -15.123 -1.926 15.254 1.00 96.94 81 LYS A N 1
ATOM 644 C CA . LYS A 1 81 ? -15.860 -1.633 14.020 1.00 96.94 81 LYS A CA 1
ATOM 645 C C . LYS A 1 81 ? -15.650 -2.762 12.992 1.00 96.94 81 LYS A C 1
ATOM 647 O O . LYS A 1 81 ? -14.524 -3.236 12.844 1.00 96.94 81 LYS A O 1
ATOM 652 N N . PRO A 1 82 ? -16.671 -3.126 12.187 1.00 96.25 82 PRO A N 1
ATOM 653 C CA . PRO A 1 82 ? -16.565 -4.217 11.206 1.00 96.25 82 PRO A CA 1
ATOM 654 C C . PRO A 1 82 ? -15.416 -4.078 10.196 1.00 96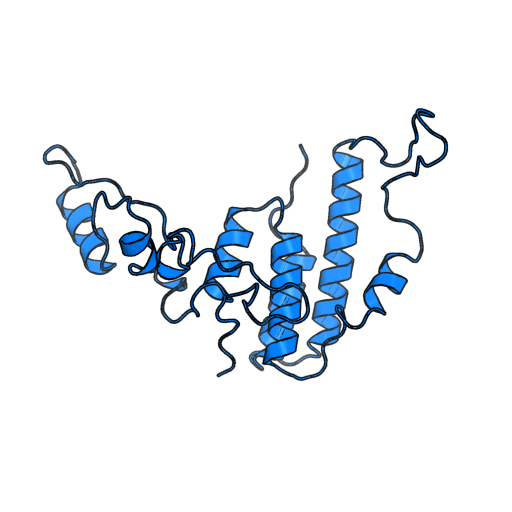.25 82 PRO A C 1
ATOM 656 O O . PRO A 1 82 ? -14.836 -5.077 9.778 1.00 96.25 82 PRO A O 1
ATOM 659 N N . ALA A 1 83 ? -15.044 -2.846 9.834 1.00 95.31 83 ALA A N 1
ATOM 660 C CA . ALA A 1 83 ? -13.919 -2.574 8.934 1.00 95.31 83 ALA A CA 1
ATOM 661 C C . ALA A 1 83 ? -12.552 -3.024 9.497 1.00 95.31 83 ALA A C 1
ATOM 663 O O . ALA A 1 83 ? -11.609 -3.196 8.733 1.00 95.31 83 ALA A O 1
ATOM 664 N N . TYR A 1 84 ? -12.453 -3.241 10.813 1.00 97.44 84 TYR A N 1
ATOM 665 C CA . TYR A 1 84 ? -11.228 -3.627 11.523 1.00 97.44 84 TYR A CA 1
ATOM 666 C C . TYR A 1 84 ? -11.269 -5.079 12.026 1.00 97.44 84 TYR A C 1
ATOM 668 O O . TYR A 1 84 ? -10.515 -5.466 12.918 1.00 97.44 84 TYR A O 1
ATOM 676 N N . THR A 1 85 ? -12.161 -5.892 11.455 1.00 97.50 85 THR A N 1
ATOM 677 C CA . THR A 1 85 ? -12.264 -7.327 11.731 1.00 97.50 85 THR A CA 1
ATOM 678 C C . THR A 1 85 ? -12.186 -8.109 10.425 1.00 97.50 85 THR A C 1
ATOM 680 O O . THR A 1 85 ? -12.962 -7.864 9.495 1.00 97.50 85 THR A O 1
ATOM 683 N N . LEU A 1 86 ? -11.247 -9.050 10.357 1.00 98.31 86 LEU A N 1
ATOM 684 C CA . LEU A 1 86 ? -11.141 -10.017 9.269 1.00 98.31 86 LEU A CA 1
ATOM 685 C C . LEU A 1 86 ? -12.125 -11.171 9.498 1.00 98.31 86 LEU A C 1
ATOM 687 O O . LEU A 1 86 ? -12.425 -11.535 10.634 1.00 98.31 86 LEU A O 1
ATOM 691 N N . THR A 1 87 ? -12.665 -11.709 8.413 1.00 97.00 87 THR A N 1
ATOM 692 C CA . THR A 1 87 ? -13.839 -12.598 8.415 1.00 97.00 87 THR A CA 1
ATOM 693 C C . THR A 1 87 ? -13.550 -14.003 7.889 1.00 97.00 87 THR A C 1
ATOM 695 O O . THR A 1 87 ? -14.395 -14.888 8.016 1.00 97.00 87 THR A O 1
ATOM 698 N N . GLY A 1 88 ? -12.365 -14.219 7.321 1.00 95.69 88 GLY A N 1
ATOM 699 C CA . GLY A 1 88 ? -11.992 -15.413 6.570 1.00 95.69 88 GLY A CA 1
ATOM 700 C C . GLY A 1 88 ? -12.339 -15.335 5.080 1.00 95.69 88 GLY A C 1
ATOM 701 O O . GLY A 1 88 ? -11.932 -16.218 4.325 1.00 95.69 88 GLY A O 1
ATOM 702 N N . ASP A 1 89 ? -13.060 -14.299 4.637 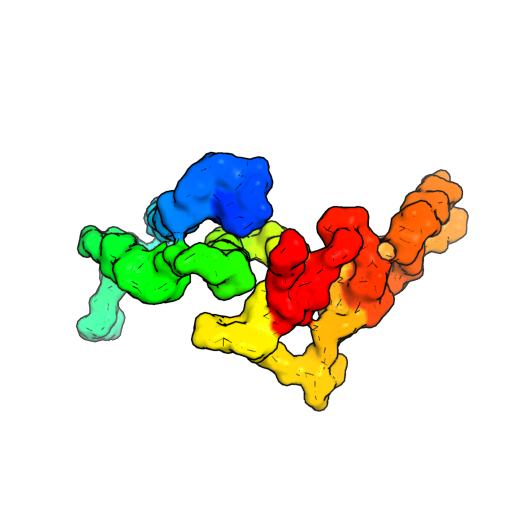1.00 95.69 89 ASP A N 1
ATOM 703 C CA . ASP A 1 89 ? -13.224 -14.002 3.214 1.00 95.69 89 ASP A CA 1
ATOM 704 C C . ASP A 1 89 ? -11.921 -13.394 2.688 1.00 95.69 89 ASP A C 1
ATOM 706 O O . ASP A 1 89 ? -11.593 -12.248 2.988 1.00 95.69 89 ASP A O 1
ATOM 710 N N . LYS A 1 90 ? -11.160 -14.189 1.929 1.00 95.81 90 LYS A N 1
ATOM 711 C CA . LYS A 1 90 ? -9.812 -13.819 1.487 1.00 95.81 90 LYS A CA 1
ATOM 712 C C . LYS A 1 90 ? -9.795 -12.498 0.708 1.00 95.81 90 LYS A C 1
ATOM 714 O O . LYS A 1 90 ? -8.880 -11.711 0.916 1.00 95.81 90 LYS A O 1
ATOM 719 N N . ASP A 1 91 ? -10.766 -12.261 -0.168 1.00 94.31 91 ASP A N 1
ATOM 720 C CA . ASP A 1 91 ? -10.804 -11.062 -1.013 1.00 94.31 91 ASP A CA 1
ATOM 721 C C . ASP A 1 91 ? -11.082 -9.816 -0.161 1.00 94.31 91 ASP A C 1
ATOM 723 O O . ASP A 1 91 ? -10.260 -8.899 -0.080 1.00 94.31 91 ASP A O 1
ATOM 727 N N . ALA A 1 92 ? -12.173 -9.858 0.611 1.00 95.56 92 ALA A N 1
ATOM 728 C CA . ALA A 1 92 ? -12.578 -8.754 1.478 1.00 95.56 92 ALA A CA 1
ATOM 729 C C . ALA A 1 92 ? -11.570 -8.473 2.608 1.00 95.56 92 ALA A C 1
ATOM 731 O O . ALA A 1 92 ? -11.410 -7.331 3.049 1.00 95.56 92 ALA A O 1
ATOM 732 N N . ASP A 1 93 ? -10.893 -9.502 3.116 1.00 98.00 93 ASP A N 1
ATOM 733 C CA . ASP A 1 93 ? -9.897 -9.347 4.171 1.00 98.00 93 ASP A CA 1
ATOM 734 C C . ASP A 1 93 ? -8.585 -8.761 3.636 1.00 98.00 93 ASP A C 1
ATOM 736 O O . ASP A 1 93 ? -8.004 -7.887 4.287 1.00 98.00 93 ASP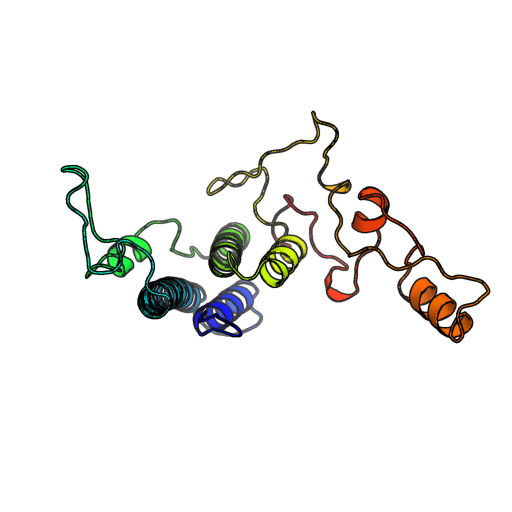 A O 1
ATOM 740 N N . LEU A 1 94 ? -8.143 -9.169 2.440 1.00 98.00 94 LEU A N 1
ATOM 741 C CA . LEU A 1 94 ? -6.990 -8.556 1.778 1.00 98.00 94 LEU A CA 1
ATOM 742 C C . LEU A 1 94 ? -7.244 -7.079 1.471 1.00 98.00 94 LEU A C 1
ATOM 744 O O . LEU A 1 94 ? -6.364 -6.258 1.729 1.00 98.00 94 LEU A O 1
ATOM 748 N N . GLU A 1 95 ? -8.440 -6.718 0.998 1.00 97.38 95 GLU A N 1
ATOM 749 C CA . GLU A 1 95 ? -8.813 -5.316 0.789 1.00 97.38 95 GLU A CA 1
ATOM 750 C C . GLU A 1 95 ? -8.643 -4.492 2.078 1.00 97.38 95 GLU A C 1
ATOM 752 O O . GLU A 1 95 ? -7.965 -3.461 2.074 1.00 97.38 95 GLU A O 1
ATOM 757 N N . LYS A 1 96 ? -9.180 -4.967 3.211 1.00 98.31 96 LYS A N 1
ATOM 758 C CA . LYS A 1 96 ? -9.030 -4.294 4.516 1.00 98.31 96 LYS A CA 1
ATOM 759 C C . LYS A 1 96 ? -7.566 -4.134 4.919 1.00 98.31 96 LYS A C 1
ATOM 761 O O . LYS A 1 96 ? -7.179 -3.059 5.383 1.00 98.31 96 LYS A O 1
ATOM 766 N N . ILE A 1 97 ? -6.759 -5.186 4.753 1.00 98.62 97 ILE A N 1
ATOM 767 C CA . ILE A 1 97 ? -5.327 -5.160 5.078 1.00 98.62 97 ILE A CA 1
ATOM 768 C C . ILE A 1 97 ? -4.616 -4.099 4.235 1.00 98.62 97 ILE A C 1
ATOM 770 O O . ILE A 1 97 ? -3.910 -3.259 4.792 1.00 98.62 97 ILE A O 1
ATOM 774 N N . PHE A 1 98 ? -4.827 -4.093 2.918 1.00 98.25 98 PHE A N 1
ATOM 775 C CA . PHE A 1 98 ? -4.160 -3.151 2.021 1.00 98.25 98 PHE A CA 1
ATOM 776 C C . PHE A 1 98 ? -4.622 -1.710 2.219 1.00 98.25 98 PHE A C 1
ATOM 778 O O . PHE A 1 98 ? -3.776 -0.820 2.247 1.00 98.25 98 PHE A O 1
ATOM 785 N N . LEU A 1 99 ? -5.916 -1.468 2.449 1.00 97.88 99 LEU A N 1
ATOM 786 C CA . LEU A 1 99 ? -6.417 -0.130 2.773 1.00 97.88 99 LEU A CA 1
ATOM 787 C C . LEU A 1 99 ? -5.763 0.422 4.046 1.00 97.88 99 LEU A C 1
ATOM 789 O O . LEU A 1 99 ? -5.323 1.570 4.066 1.00 97.88 99 LEU A O 1
ATOM 793 N N . GLN A 1 100 ? -5.663 -0.385 5.106 1.00 98.25 100 GLN A N 1
ATOM 794 C CA . GLN A 1 100 ? -5.016 0.055 6.347 1.00 98.25 100 GLN A CA 1
ATOM 795 C C . GLN A 1 100 ? -3.500 0.223 6.193 1.00 98.25 100 GLN A C 1
ATOM 797 O O . GLN A 1 100 ? -2.936 1.155 6.766 1.00 98.25 100 GLN A O 1
ATOM 802 N N . LEU A 1 101 ? -2.846 -0.619 5.390 1.00 98.00 101 LEU A N 1
ATOM 803 C CA . LEU A 1 101 ? -1.425 -0.478 5.081 1.00 98.00 101 LEU A CA 1
ATOM 804 C C . LEU A 1 101 ? -1.141 0.804 4.278 1.00 98.00 101 LEU A C 1
ATOM 806 O O . LEU A 1 101 ? -0.200 1.528 4.589 1.00 98.00 101 LEU A O 1
ATOM 810 N N . GLU A 1 102 ? -1.975 1.141 3.292 1.00 96.81 102 GLU A N 1
ATOM 811 C CA . GLU A 1 102 ? -1.864 2.405 2.553 1.00 96.81 102 GLU A CA 1
ATOM 812 C C . GLU A 1 102 ? -2.099 3.625 3.453 1.00 96.81 102 GLU A C 1
ATOM 814 O O . GLU A 1 102 ? -1.354 4.601 3.359 1.00 96.81 102 GLU A O 1
ATOM 819 N N . ILE A 1 103 ? -3.075 3.561 4.371 1.00 96.38 103 ILE A N 1
ATOM 820 C CA . ILE A 1 103 ? -3.291 4.606 5.387 1.00 96.38 103 ILE A CA 1
ATOM 821 C C . ILE A 1 103 ? -2.051 4.758 6.276 1.00 96.38 103 ILE A C 1
ATOM 823 O O . ILE A 1 103 ? -1.627 5.883 6.540 1.00 96.38 103 ILE A O 1
ATOM 827 N N . HIS A 1 104 ? -1.444 3.647 6.703 1.00 97.38 104 HIS A N 1
ATOM 828 C CA . HIS A 1 104 ? -0.211 3.670 7.489 1.00 97.38 104 HIS A CA 1
ATOM 829 C C . HIS A 1 104 ? 0.954 4.327 6.731 1.00 97.38 104 HIS A C 1
ATOM 831 O O . HIS A 1 104 ? 1.781 5.009 7.329 1.00 97.38 104 HIS A O 1
ATOM 837 N N . PHE A 1 105 ? 0.997 4.185 5.406 1.00 96.75 105 PHE A N 1
ATOM 838 C CA . PHE A 1 105 ? 2.017 4.791 4.555 1.00 96.75 105 PHE A CA 1
ATOM 839 C C . PHE A 1 105 ? 1.684 6.207 4.063 1.00 96.75 105 PHE A C 1
ATOM 841 O O . PHE A 1 105 ? 2.331 6.691 3.132 1.00 96.75 105 PHE A O 1
ATOM 848 N N . ASN A 1 106 ? 0.740 6.928 4.676 1.00 91.00 106 ASN A N 1
ATOM 849 C CA . ASN A 1 106 ? 0.345 8.266 4.211 1.00 91.00 106 ASN A CA 1
ATOM 850 C C . ASN A 1 106 ? 1.533 9.254 4.107 1.00 91.00 106 ASN A C 1
ATOM 852 O O . ASN A 1 106 ? 1.622 10.018 3.146 1.00 91.00 106 ASN A O 1
ATOM 856 N N . TYR A 1 107 ? 2.498 9.182 5.036 1.00 89.81 107 TYR A N 1
ATOM 857 C CA . TYR A 1 107 ? 3.737 9.983 4.986 1.00 89.81 107 TYR A CA 1
ATOM 858 C C . TYR A 1 107 ? 4.916 9.275 4.295 1.00 89.81 107 TYR A C 1
ATOM 860 O O . TYR A 1 107 ? 6.025 9.810 4.240 1.00 89.81 107 TYR A O 1
ATOM 868 N N . GLN A 1 108 ? 4.676 8.100 3.716 1.00 93.44 108 GLN A N 1
ATOM 869 C CA . GLN A 1 108 ? 5.630 7.282 2.969 1.00 93.44 108 GLN A CA 1
ATOM 870 C C . GLN A 1 108 ? 5.089 7.026 1.549 1.00 93.44 108 GLN A C 1
ATOM 872 O O . GLN A 1 108 ? 4.768 5.895 1.182 1.00 93.44 108 GLN A O 1
ATOM 877 N N . PRO A 1 109 ? 5.001 8.065 0.694 1.00 92.50 109 PRO A N 1
ATOM 878 C CA . PRO A 1 109 ? 4.302 7.981 -0.592 1.00 92.50 109 PRO A CA 1
ATOM 879 C C . PRO A 1 109 ? 4.894 6.937 -1.545 1.00 92.50 109 PRO A C 1
ATOM 881 O O . PRO A 1 109 ? 4.187 6.410 -2.401 1.00 92.50 109 PRO A O 1
ATOM 884 N N . ARG A 1 110 ? 6.188 6.618 -1.404 1.00 92.88 110 ARG A N 1
ATOM 885 C CA . ARG A 1 110 ? 6.832 5.546 -2.170 1.00 92.88 110 ARG A CA 1
ATOM 886 C C . ARG A 1 110 ? 6.240 4.184 -1.806 1.00 92.88 110 ARG A C 1
ATOM 888 O O . ARG A 1 110 ? 5.875 3.444 -2.714 1.00 92.88 110 ARG A O 1
ATOM 895 N N . ASP A 1 111 ? 6.129 3.886 -0.517 1.00 94.88 111 ASP A N 1
ATOM 896 C CA . ASP A 1 111 ? 5.637 2.601 -0.012 1.00 94.88 111 ASP A CA 1
ATOM 897 C C . ASP A 1 111 ? 4.130 2.468 -0.243 1.00 94.88 111 ASP A C 1
ATOM 899 O O . ASP A 1 111 ? 3.664 1.421 -0.694 1.00 94.88 111 ASP A O 1
ATOM 903 N N . MET A 1 112 ? 3.383 3.566 -0.093 1.00 95.00 112 MET A N 1
ATOM 904 C CA . MET A 1 112 ? 1.973 3.636 -0.485 1.00 95.00 112 MET A CA 1
ATOM 905 C C . MET A 1 112 ? 1.791 3.339 -1.984 1.00 95.00 112 MET A C 1
ATOM 907 O O . MET A 1 112 ? 0.994 2.482 -2.353 1.00 95.00 112 MET A O 1
ATOM 911 N N . TRP A 1 113 ? 2.570 3.980 -2.867 1.00 94.12 113 TRP A N 1
ATOM 912 C CA . TRP A 1 113 ? 2.483 3.757 -4.319 1.00 94.12 113 TRP A CA 1
ATOM 913 C C . TRP A 1 113 ? 2.902 2.343 -4.742 1.00 94.12 113 TRP A C 1
ATOM 915 O O . TRP A 1 113 ? 2.354 1.794 -5.699 1.00 94.12 113 TRP A O 1
ATOM 925 N N . VAL A 1 114 ? 3.884 1.741 -4.066 1.00 94.62 114 VAL A N 1
ATOM 926 C CA . VAL A 1 114 ? 4.268 0.339 -4.296 1.00 94.62 114 VAL A CA 1
ATOM 927 C C . VAL A 1 114 ? 3.158 -0.603 -3.831 1.00 94.62 114 VAL A C 1
ATOM 929 O O . VAL A 1 114 ? 2.797 -1.512 -4.580 1.00 94.62 114 VAL A O 1
ATOM 932 N N . THR A 1 115 ? 2.585 -0.358 -2.650 1.00 95.56 115 THR A N 1
ATOM 933 C CA . THR A 1 115 ? 1.483 -1.150 -2.088 1.00 95.56 115 THR A CA 1
ATOM 934 C C . THR A 1 115 ? 0.282 -1.133 -3.018 1.00 95.56 115 THR A C 1
ATOM 936 O O . THR A 1 115 ? -0.122 -2.195 -3.477 1.00 95.56 115 THR A O 1
ATOM 939 N N . ALA A 1 116 ? -0.190 0.051 -3.408 1.00 94.44 116 ALA A N 1
ATOM 940 C CA . ALA A 1 116 ? -1.365 0.220 -4.256 1.00 94.44 116 ALA A CA 1
ATOM 941 C C . ALA A 1 116 ? -1.230 -0.466 -5.629 1.00 94.44 116 ALA A C 1
ATOM 943 O O . ALA A 1 116 ? -2.172 -1.064 -6.153 1.00 94.44 116 ALA A O 1
ATOM 944 N N . ARG A 1 117 ? -0.030 -0.435 -6.230 1.00 93.88 117 ARG A N 1
ATOM 945 C CA . ARG A 1 117 ? 0.233 -1.158 -7.485 1.00 93.88 117 ARG A CA 1
ATOM 946 C C . ARG A 1 117 ? 0.252 -2.669 -7.276 1.00 93.88 117 ARG A C 1
ATOM 948 O O . ARG A 1 117 ? -0.340 -3.390 -8.078 1.00 93.88 117 ARG A O 1
ATOM 955 N N . ARG A 1 118 ? 0.895 -3.155 -6.213 1.00 94.69 118 ARG A N 1
ATOM 956 C CA . ARG A 1 118 ? 0.999 -4.593 -5.935 1.00 94.69 118 ARG A CA 1
ATOM 957 C C . ARG A 1 118 ? -0.339 -5.209 -5.512 1.00 94.69 118 ARG A C 1
ATOM 959 O O . ARG A 1 118 ? -0.587 -6.365 -5.842 1.00 94.69 118 ARG A O 1
ATOM 966 N N . SER A 1 119 ? -1.172 -4.458 -4.795 1.00 96.00 119 SER A N 1
ATOM 967 C CA . SER A 1 119 ? -2.467 -4.905 -4.273 1.00 96.00 119 SER A CA 1
ATOM 968 C C . SER A 1 119 ? -3.615 -4.693 -5.251 1.00 96.00 119 SER A C 1
ATOM 970 O O . SER A 1 119 ? -4.569 -5.455 -5.227 1.00 96.00 119 SER A O 1
ATOM 972 N N . GLY A 1 120 ? -3.555 -3.658 -6.095 1.00 95.50 120 GLY A N 1
ATOM 973 C CA . GLY A 1 120 ? -4.698 -3.247 -6.908 1.00 95.50 120 GLY A CA 1
ATOM 974 C C . GLY A 1 120 ? -5.777 -2.489 -6.125 1.00 95.50 120 GLY A C 1
ATOM 975 O O . GLY A 1 120 ? -6.812 -2.178 -6.708 1.00 95.50 120 GLY A O 1
ATOM 976 N N . VAL A 1 121 ? -5.533 -2.165 -4.855 1.00 96.38 121 VAL A N 1
ATOM 977 C CA . VAL A 1 121 ? -6.449 -1.480 -3.924 1.00 96.38 121 VAL A CA 1
ATOM 978 C C . VAL A 1 121 ? -6.154 0.036 -3.924 1.00 96.38 121 VAL A C 1
ATOM 980 O O . VAL A 1 121 ? -5.044 0.436 -4.290 1.00 96.38 121 VAL A O 1
ATOM 983 N N . PRO A 1 122 ? -7.120 0.928 -3.619 1.00 95.19 122 PRO A N 1
ATOM 984 C CA . PRO A 1 122 ? -8.561 0.697 -3.431 1.00 95.19 122 PRO A CA 1
ATOM 985 C C . PRO A 1 122 ? -9.274 0.236 -4.703 1.00 95.19 122 PRO A C 1
ATOM 987 O O . PRO A 1 122 ? -8.923 0.686 -5.796 1.00 95.19 122 PRO A O 1
ATOM 990 N N . GLU A 1 123 ? -10.289 -0.615 -4.557 1.00 95.12 123 GLU A N 1
ATOM 991 C CA . GLU A 1 123 ? -11.066 -1.184 -5.666 1.00 95.12 123 GLU A CA 1
ATOM 992 C C . GLU A 1 123 ? -12.156 -0.235 -6.171 1.00 95.12 123 GLU A C 1
ATOM 994 O O . GLU A 1 123 ? -12.715 0.561 -5.413 1.00 95.12 123 GLU A O 1
ATOM 999 N N . PHE A 1 124 ? -12.521 -0.332 -7.453 1.00 95.00 124 PHE A N 1
ATOM 1000 C CA . PHE A 1 124 ? -13.640 0.452 -7.999 1.00 95.00 124 PHE A CA 1
ATOM 1001 C C . PHE A 1 124 ? -14.990 0.073 -7.382 1.00 95.00 124 PHE A C 1
ATOM 1003 O O . PHE A 1 124 ? -15.828 0.935 -7.132 1.00 95.00 124 PHE A O 1
ATOM 1010 N N . ASN A 1 125 ? -15.195 -1.215 -7.125 1.00 92.88 125 ASN A N 1
ATOM 1011 C CA . ASN A 1 125 ? -16.404 -1.800 -6.544 1.00 92.88 125 ASN A CA 1
ATOM 1012 C C . ASN A 1 125 ? -16.304 -2.013 -5.025 1.00 92.88 125 ASN A C 1
ATOM 1014 O O . ASN A 1 125 ? -17.187 -2.652 -4.451 1.00 92.88 125 ASN A O 1
ATOM 1018 N N . SER A 1 126 ? -15.265 -1.472 -4.385 1.00 94.31 126 SER A N 1
ATOM 1019 C CA . SER A 1 126 ? -15.080 -1.522 -2.937 1.00 94.31 126 SER A CA 1
ATOM 1020 C C . SER A 1 126 ? -16.332 -1.037 -2.201 1.00 94.31 126 SER A C 1
ATOM 1022 O O . SER A 1 126 ? -16.831 0.064 -2.454 1.00 94.31 126 SER A O 1
ATOM 1024 N N . THR A 1 127 ? -16.764 -1.784 -1.186 1.00 93.00 127 THR A N 1
ATOM 1025 C CA . THR A 1 127 ? -17.830 -1.340 -0.267 1.00 93.00 127 THR A CA 1
ATOM 1026 C C . THR A 1 127 ? -17.308 -0.500 0.905 1.00 93.00 127 THR A C 1
ATOM 1028 O O . THR A 1 127 ? -18.098 0.155 1.584 1.00 93.00 127 THR A O 1
ATOM 1031 N N . LEU A 1 128 ? -15.987 -0.485 1.127 1.00 93.56 128 LEU A N 1
ATOM 1032 C CA . LEU A 1 128 ? -15.323 0.269 2.196 1.00 93.56 128 LEU A CA 1
ATOM 1033 C C . LEU A 1 128 ? -14.900 1.670 1.733 1.00 93.56 128 LEU A C 1
ATOM 1035 O O . LEU A 1 128 ? -15.305 2.674 2.316 1.00 93.56 128 LEU A O 1
ATOM 1039 N N . LEU A 1 129 ? -14.094 1.729 0.673 1.00 92.94 129 LEU A N 1
ATOM 1040 C CA . LEU A 1 129 ? -13.597 2.944 0.034 1.00 92.94 129 LEU A CA 1
ATOM 1041 C C . LEU A 1 129 ? -13.594 2.802 -1.507 1.00 92.94 129 LEU A C 1
ATOM 1043 O O . LEU A 1 129 ? -12.562 2.461 -2.085 1.00 92.94 129 LEU A O 1
ATOM 1047 N N . PRO A 1 130 ? -14.727 3.054 -2.193 1.00 94.81 130 PRO A N 1
ATOM 1048 C CA . PRO A 1 130 ? -14.801 2.959 -3.651 1.00 94.81 130 PRO A CA 1
ATOM 1049 C C . PRO A 1 130 ? -13.849 3.947 -4.321 1.00 94.81 130 PRO A C 1
ATOM 1051 O O . PRO A 1 130 ? -13.928 5.164 -4.117 1.00 94.81 130 PRO A O 1
ATOM 1054 N N . ARG A 1 131 ? -12.953 3.424 -5.159 1.00 93.19 131 ARG A N 1
ATOM 1055 C CA . ARG A 1 131 ? -12.076 4.242 -5.993 1.00 93.19 131 ARG A CA 1
ATOM 1056 C C . ARG A 1 131 ? -12.904 5.000 -7.027 1.00 93.19 131 ARG A C 1
ATOM 1058 O O . ARG A 1 131 ? -13.732 4.425 -7.726 1.00 93.19 131 ARG A O 1
ATOM 1065 N N . VAL A 1 132 ? -12.627 6.292 -7.182 1.00 93.31 132 VAL A N 1
ATOM 1066 C CA . VAL A 1 132 ? -13.240 7.102 -8.242 1.00 93.31 132 VAL A CA 1
ATOM 1067 C C . VAL A 1 132 ? -12.645 6.721 -9.601 1.00 93.31 132 VAL A C 1
ATOM 1069 O O . VAL A 1 132 ? -11.423 6.732 -9.775 1.00 93.31 132 VAL A O 1
ATOM 1072 N N . ASP A 1 133 ? -13.507 6.406 -10.569 1.00 91.81 133 ASP A N 1
ATOM 1073 C CA . ASP A 1 133 ? -13.115 6.160 -11.958 1.00 91.81 133 ASP A CA 1
ATOM 1074 C C . ASP A 1 133 ? -13.107 7.463 -12.770 1.00 91.81 133 ASP A C 1
ATOM 1076 O O . ASP A 1 133 ? -14.140 8.094 -12.989 1.00 91.81 133 ASP A O 1
ATOM 1080 N N . PHE A 1 134 ? -11.921 7.850 -13.242 1.00 92.88 134 PHE A N 1
ATOM 1081 C CA . PHE A 1 134 ? -11.703 9.035 -14.073 1.00 92.88 134 PHE A CA 1
ATOM 1082 C C . PHE A 1 134 ? -11.555 8.704 -15.566 1.00 92.88 134 PHE A C 1
ATOM 1084 O O . PHE A 1 134 ? -11.091 9.539 -16.349 1.00 92.88 134 PHE A O 1
ATOM 1091 N N . THR A 1 135 ? -11.964 7.509 -16.001 1.00 92.94 135 THR A N 1
ATOM 1092 C CA . THR A 1 135 ? -11.929 7.107 -17.416 1.00 92.94 135 THR A CA 1
ATOM 1093 C C . THR A 1 135 ? -12.687 8.097 -18.303 1.00 92.94 135 THR A C 1
ATOM 1095 O O . THR A 1 135 ? -12.180 8.488 -19.354 1.00 92.94 135 THR A O 1
ATOM 1098 N N . ALA A 1 136 ? -13.840 8.599 -17.845 1.00 94.62 136 ALA A N 1
ATOM 1099 C CA . ALA A 1 136 ? -14.614 9.624 -18.552 1.00 94.62 136 ALA A CA 1
ATOM 1100 C C . ALA A 1 136 ? -13.865 10.964 -18.720 1.00 94.62 136 ALA A C 1
ATOM 1102 O O . ALA A 1 136 ? -14.199 11.755 -19.599 1.00 94.62 136 ALA A O 1
ATOM 1103 N N . ASN A 1 137 ? -12.833 11.215 -17.910 1.00 93.44 137 ASN A N 1
ATOM 1104 C CA . ASN A 1 137 ? -11.965 12.389 -17.989 1.00 93.44 137 ASN A CA 1
ATOM 1105 C C . ASN A 1 137 ? -10.641 12.106 -18.724 1.00 93.44 137 ASN A C 1
ATOM 1107 O O . ASN A 1 137 ? -9.702 12.884 -18.590 1.00 93.44 137 ASN A O 1
ATOM 1111 N N . ASN A 1 138 ? -10.550 11.016 -19.496 1.00 88.31 138 ASN A N 1
ATOM 1112 C CA . ASN A 1 138 ? -9.330 10.547 -20.172 1.00 88.31 138 ASN A CA 1
ATOM 1113 C C . ASN A 1 138 ? -8.197 10.100 -19.223 1.00 88.31 138 ASN A C 1
ATOM 1115 O O . ASN A 1 138 ? -7.051 9.961 -19.651 1.00 88.31 138 ASN A O 1
ATOM 1119 N N . PHE A 1 139 ? -8.513 9.804 -17.958 1.00 89.62 139 PHE A N 1
ATOM 1120 C CA . PHE A 1 139 ? -7.573 9.273 -16.966 1.00 89.62 139 PHE A CA 1
ATOM 1121 C C . PHE A 1 139 ? -7.957 7.847 -16.561 1.00 89.62 139 PHE A C 1
ATOM 1123 O O . PHE A 1 139 ? -8.231 7.554 -15.398 1.00 89.62 139 PHE A O 1
ATOM 1130 N N . ALA A 1 140 ? -7.979 6.948 -17.547 1.00 92.25 140 ALA A N 1
ATOM 1131 C CA . ALA A 1 140 ? -8.189 5.527 -17.298 1.00 92.25 140 ALA A CA 1
ATOM 1132 C C . ALA A 1 140 ? -7.071 4.947 -16.403 1.00 92.25 140 ALA A C 1
ATOM 1134 O O . ALA A 1 140 ? -5.934 5.428 -16.453 1.00 92.25 140 ALA A O 1
ATOM 1135 N N . PRO A 1 141 ? -7.321 3.862 -15.650 1.00 92.00 141 PRO A N 1
ATOM 1136 C CA . PRO A 1 141 ? -6.301 3.232 -14.801 1.00 92.00 141 PRO A CA 1
ATOM 1137 C C . PRO A 1 141 ? -5.052 2.789 -15.569 1.00 92.00 141 PRO A C 1
ATOM 1139 O O . PRO A 1 141 ? -3.941 2.846 -15.047 1.00 92.00 141 PRO A O 1
ATOM 1142 N N . SER A 1 142 ? -5.220 2.406 -16.839 1.00 93.44 142 SER A N 1
ATOM 1143 C CA . SER A 1 142 ? -4.134 2.085 -17.776 1.00 93.44 142 SER A CA 1
ATOM 1144 C C . SER A 1 142 ? -3.248 3.271 -18.160 1.00 93.44 142 SER A C 1
ATOM 1146 O O . SER A 1 142 ? -2.245 3.072 -18.834 1.00 93.44 142 SER A O 1
ATOM 1148 N N . SER A 1 143 ? -3.612 4.489 -17.768 1.00 93.25 143 SER A N 1
ATOM 1149 C CA . SER A 1 143 ? -2.840 5.711 -18.004 1.00 93.25 143 SER A CA 1
ATOM 1150 C C . SER A 1 143 ? -2.067 6.167 -16.761 1.00 93.25 143 SER A C 1
ATOM 1152 O O . SER A 1 143 ? -1.349 7.161 -16.826 1.00 93.25 143 SER A O 1
ATOM 1154 N N . ILE A 1 144 ? -2.203 5.478 -15.624 1.00 92.81 144 ILE A N 1
ATOM 1155 C CA . ILE A 1 144 ? -1.480 5.811 -14.390 1.00 92.81 144 ILE A CA 1
ATOM 1156 C C . ILE A 1 144 ? -0.124 5.106 -14.412 1.00 92.81 144 ILE A C 1
ATOM 1158 O O . ILE A 1 144 ? -0.070 3.880 -14.435 1.00 92.81 144 ILE A O 1
ATOM 1162 N N . ALA A 1 145 ? 0.979 5.852 -14.385 1.00 94.44 145 ALA A N 1
ATOM 1163 C CA . ALA A 1 145 ? 2.317 5.268 -14.457 1.00 94.44 145 ALA A CA 1
ATOM 1164 C C . ALA A 1 145 ? 2.577 4.248 -13.327 1.00 94.44 145 ALA A C 1
ATOM 1166 O O . ALA A 1 145 ? 2.319 4.516 -12.149 1.00 94.44 145 ALA A O 1
ATOM 1167 N N . ARG A 1 146 ? 3.127 3.080 -13.689 1.00 95.00 146 ARG A N 1
ATOM 1168 C CA . ARG A 1 146 ? 3.510 2.000 -12.759 1.00 95.00 146 ARG A CA 1
ATOM 1169 C C . ARG A 1 146 ? 5.017 1.840 -12.594 1.00 95.00 146 ARG A C 1
ATOM 1171 O O . ARG A 1 146 ? 5.472 1.073 -11.754 1.00 95.00 146 ARG A O 1
ATOM 1178 N N . ARG A 1 147 ? 5.796 2.618 -13.337 1.00 95.00 147 ARG A N 1
ATOM 1179 C CA . ARG A 1 147 ? 7.222 2.843 -13.110 1.00 95.00 147 ARG A CA 1
ATOM 1180 C C . ARG A 1 147 ? 7.553 4.318 -13.318 1.00 95.00 147 ARG A C 1
ATOM 1182 O O . ARG A 1 147 ? 6.818 5.032 -13.997 1.00 95.00 147 ARG A O 1
ATOM 1189 N N . ALA A 1 148 ? 8.671 4.760 -12.754 1.00 93.75 148 ALA A N 1
ATOM 1190 C CA . ALA A 1 148 ? 9.234 6.058 -13.107 1.00 93.75 148 ALA A CA 1
ATOM 1191 C C . ALA A 1 148 ? 9.773 6.035 -14.547 1.00 93.75 148 ALA A C 1
ATOM 1193 O O . ALA A 1 148 ? 10.140 4.971 -15.063 1.00 93.75 148 ALA A O 1
ATOM 1194 N N . SER A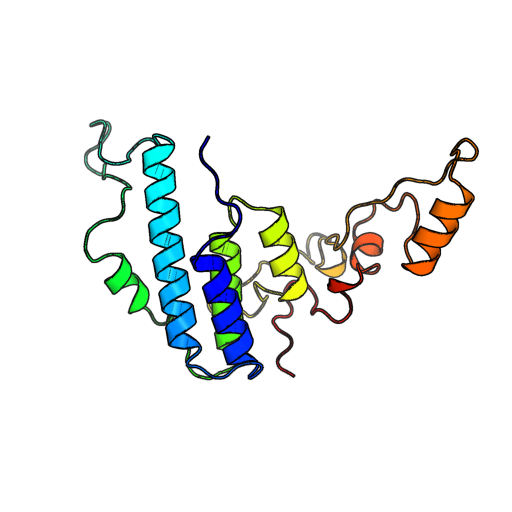 1 149 ? 9.843 7.205 -15.184 1.00 95.50 149 SER A N 1
ATOM 1195 C CA . SER A 1 149 ? 10.552 7.348 -16.453 1.00 95.50 149 SER A CA 1
ATOM 1196 C C . SER A 1 149 ? 12.034 7.033 -16.260 1.00 95.50 149 SER A C 1
ATOM 1198 O O . SER A 1 149 ? 12.615 7.303 -15.208 1.00 95.50 149 SER A O 1
ATOM 1200 N N . ILE A 1 150 ? 12.648 6.502 -17.306 1.00 94.94 150 ILE A N 1
ATOM 1201 C CA . ILE A 1 150 ? 14.097 6.329 -17.402 1.00 94.94 150 ILE A CA 1
ATOM 1202 C C . ILE A 1 150 ? 14.604 7.258 -18.499 1.00 94.94 150 ILE A C 1
ATOM 1204 O O . ILE A 1 150 ? 13.862 7.560 -19.437 1.00 94.94 150 ILE A O 1
ATOM 1208 N N . SER A 1 151 ? 15.836 7.737 -18.361 1.00 94.31 151 SER A N 1
ATOM 1209 C CA . SER A 1 151 ? 16.411 8.709 -19.289 1.00 94.31 151 SER A CA 1
ATOM 1210 C C . SER A 1 151 ? 16.450 8.179 -20.722 1.00 94.31 151 SER A C 1
ATOM 1212 O O . SER A 1 151 ? 16.529 6.973 -20.961 1.00 94.31 151 SER A O 1
ATOM 1214 N N . GLU A 1 152 ? 16.396 9.093 -21.685 1.00 96.38 152 GLU A N 1
ATOM 1215 C CA . GLU A 1 152 ? 16.805 8.783 -23.052 1.00 96.38 152 GLU A CA 1
ATOM 1216 C C . GLU A 1 152 ? 18.298 8.422 -23.066 1.00 96.38 152 GLU A C 1
ATOM 1218 O O . GLU A 1 152 ? 19.074 8.957 -22.273 1.00 96.38 152 GLU A O 1
ATOM 1223 N N . ILE A 1 153 ? 18.689 7.504 -23.951 1.00 96.50 153 ILE A N 1
ATOM 1224 C CA . ILE A 1 153 ? 20.089 7.118 -24.129 1.00 96.50 153 ILE A CA 1
ATOM 1225 C C . ILE A 1 153 ? 20.703 8.026 -25.191 1.00 96.50 153 ILE A C 1
ATOM 1227 O O . ILE A 1 153 ? 20.313 7.990 -26.359 1.00 96.50 153 ILE A O 1
ATOM 1231 N N . LEU A 1 154 ? 21.691 8.820 -24.797 1.00 96.81 154 LEU A N 1
ATOM 1232 C CA . LEU A 1 154 ? 22.374 9.770 -25.661 1.00 96.81 154 LEU A CA 1
ATOM 1233 C C . LEU A 1 154 ? 23.623 9.149 -26.289 1.00 96.81 154 LEU A C 1
ATOM 1235 O O . LEU A 1 154 ? 24.280 8.269 -25.733 1.00 96.81 154 LEU A O 1
ATOM 1239 N N . SER A 1 155 ? 24.030 9.663 -27.452 1.00 94.94 155 SER A N 1
ATOM 1240 C CA . SER A 1 155 ? 25.284 9.244 -28.096 1.00 94.94 155 SER A CA 1
ATOM 1241 C C . SER A 1 155 ? 26.531 9.577 -27.271 1.00 94.94 155 SER A C 1
ATOM 1243 O O . SER A 1 155 ? 27.587 8.998 -27.508 1.00 94.94 155 SER A O 1
ATOM 1245 N N . THR A 1 156 ? 26.420 10.521 -26.335 1.00 96.50 156 THR A N 1
ATOM 1246 C CA . THR A 1 156 ? 27.494 10.960 -25.436 1.00 96.50 156 THR A CA 1
ATOM 1247 C C . THR A 1 156 ? 27.550 10.176 -24.127 1.00 96.50 156 THR A C 1
ATOM 1249 O O . THR A 1 156 ? 28.447 10.425 -23.323 1.00 96.50 156 THR A O 1
ATOM 1252 N N . ASP A 1 157 ? 26.617 9.250 -23.884 1.00 96.38 157 ASP A N 1
ATOM 1253 C CA . ASP A 1 157 ? 26.619 8.460 -22.656 1.00 96.38 157 ASP A CA 1
ATOM 1254 C C . ASP A 1 157 ? 27.809 7.503 -22.626 1.00 96.38 157 ASP A C 1
ATOM 1256 O O . ASP A 1 157 ? 27.932 6.587 -23.440 1.00 96.38 157 ASP A O 1
ATOM 1260 N N . VAL A 1 158 ? 28.666 7.671 -21.618 1.00 96.56 158 VAL A N 1
ATOM 1261 C CA . VAL A 1 158 ? 29.863 6.836 -21.421 1.00 96.56 158 VAL A CA 1
ATOM 1262 C C . VAL A 1 158 ? 29.496 5.355 -21.254 1.00 96.56 158 VAL A C 1
ATOM 1264 O O . VAL A 1 158 ? 30.244 4.477 -21.673 1.00 96.56 158 VAL A O 1
ATOM 1267 N N . MET A 1 159 ? 28.324 5.066 -20.678 1.00 96.50 159 MET A N 1
ATOM 1268 C CA . MET A 1 159 ? 27.821 3.709 -20.431 1.00 96.50 159 MET A CA 1
ATOM 1269 C C . MET A 1 159 ? 26.703 3.292 -21.398 1.00 96.50 159 MET A C 1
ATOM 1271 O O . MET A 1 159 ? 25.900 2.425 -21.056 1.00 96.50 159 MET A O 1
ATOM 1275 N N . LYS A 1 160 ? 26.642 3.880 -22.602 1.00 97.00 160 LYS A N 1
ATOM 1276 C CA . LYS A 1 160 ? 25.572 3.648 -23.588 1.00 97.00 160 LYS A CA 1
ATOM 1277 C C . LYS A 1 160 ? 25.186 2.171 -23.753 1.00 97.00 160 LYS A C 1
ATOM 1279 O O . LYS A 1 160 ? 24.026 1.829 -23.557 1.00 97.00 160 LYS A O 1
ATOM 1284 N N . ASN A 1 161 ? 26.151 1.292 -24.034 1.00 97.00 161 ASN A N 1
ATOM 1285 C CA . ASN A 1 161 ? 25.873 -0.132 -24.276 1.00 97.00 161 ASN A CA 1
ATOM 1286 C C . ASN A 1 161 ? 25.222 -0.825 -23.061 1.00 97.00 161 ASN A C 1
ATOM 1288 O O . ASN A 1 161 ? 24.334 -1.655 -23.229 1.00 97.00 161 ASN A O 1
ATOM 1292 N N . ILE A 1 162 ? 25.632 -0.459 -21.840 1.00 97.44 162 ILE A N 1
ATOM 1293 C CA . ILE A 1 162 ? 25.072 -1.014 -20.597 1.00 97.44 162 ILE A CA 1
ATOM 1294 C C . ILE A 1 162 ? 23.634 -0.520 -20.397 1.00 97.44 162 ILE A C 1
ATOM 1296 O O . ILE A 1 162 ? 22.771 -1.293 -19.983 1.00 97.44 162 ILE A O 1
ATOM 1300 N N . LEU A 1 163 ? 23.358 0.753 -20.702 1.00 96.94 163 LEU A N 1
ATOM 1301 C CA . LEU A 1 163 ? 22.002 1.304 -20.636 1.00 96.94 163 LEU A CA 1
ATOM 1302 C C . LEU A 1 163 ? 21.079 0.619 -21.650 1.00 96.94 163 LEU A C 1
ATOM 1304 O O . LEU A 1 163 ? 19.986 0.197 -21.280 1.00 96.94 163 LEU A O 1
ATOM 1308 N N . GLU A 1 164 ? 21.534 0.447 -22.895 1.00 96.81 164 GLU A N 1
ATOM 1309 C CA . GLU A 1 164 ? 20.770 -0.232 -23.949 1.00 96.81 164 GLU A CA 1
ATOM 1310 C C . GLU A 1 164 ? 20.421 -1.673 -23.553 1.00 96.81 164 GLU A C 1
ATOM 1312 O O . GLU A 1 164 ? 19.266 -2.086 -23.669 1.00 96.81 164 GLU A O 1
ATOM 1317 N N . GLU A 1 165 ? 21.391 -2.429 -23.033 1.00 97.62 165 GLU A N 1
ATOM 1318 C CA . GLU A 1 165 ? 21.172 -3.800 -22.563 1.00 97.62 165 GLU A CA 1
ATOM 1319 C C . GLU A 1 165 ? 20.235 -3.853 -21.344 1.00 97.62 165 GLU A C 1
ATOM 1321 O O . GLU A 1 165 ? 19.290 -4.648 -21.309 1.00 97.62 165 GLU A O 1
ATOM 1326 N N . SER A 1 166 ? 20.440 -2.969 -20.365 1.00 96.38 166 SER A N 1
ATOM 1327 C CA . SER A 1 166 ? 19.618 -2.888 -19.154 1.00 96.38 166 SER A CA 1
ATOM 1328 C C . SER A 1 166 ? 18.159 -2.554 -19.467 1.00 96.38 166 SER A C 1
ATOM 1330 O O . SER A 1 166 ? 17.248 -3.198 -18.945 1.00 96.38 166 SER A O 1
ATOM 1332 N N . TYR A 1 167 ? 17.908 -1.584 -20.347 1.00 96.69 167 TYR A N 1
ATOM 1333 C CA . TYR A 1 167 ? 16.544 -1.196 -20.705 1.00 96.69 167 TYR A CA 1
ATOM 1334 C C . TYR A 1 167 ? 15.875 -2.289 -21.535 1.00 96.69 167 TYR A C 1
ATOM 1336 O O . TYR A 1 167 ? 14.745 -2.680 -21.243 1.00 96.69 167 TYR A O 1
ATOM 1344 N N . LYS A 1 168 ? 16.602 -2.872 -22.497 1.00 96.38 168 LYS A N 1
ATOM 1345 C CA . LYS A 1 168 ? 16.100 -3.979 -23.316 1.00 96.38 168 LYS A CA 1
ATOM 1346 C C . LYS A 1 168 ? 15.741 -5.209 -22.481 1.00 96.38 168 LYS A C 1
ATOM 1348 O O . LYS A 1 168 ? 14.688 -5.796 -22.709 1.00 96.38 168 LYS A O 1
ATOM 1353 N N . SER A 1 169 ? 16.582 -5.597 -21.520 1.00 96.56 169 SER A N 1
ATOM 1354 C CA . SER A 1 169 ? 16.337 -6.771 -20.663 1.00 96.56 169 SER A CA 1
ATOM 1355 C C . SER A 1 169 ? 15.111 -6.620 -19.758 1.00 96.56 169 SER A C 1
ATOM 1357 O O . SER A 1 169 ? 14.442 -7.608 -19.465 1.00 96.56 169 SER A O 1
ATOM 1359 N N . GLN A 1 170 ? 14.778 -5.389 -19.363 1.00 95.38 170 GLN A N 1
ATOM 1360 C CA . GLN A 1 170 ? 13.575 -5.077 -18.587 1.00 95.38 170 GLN A CA 1
ATOM 1361 C C . GLN A 1 170 ? 12.339 -4.838 -19.468 1.00 95.38 170 GLN A C 1
ATOM 1363 O O . GLN A 1 170 ? 11.231 -4.721 -18.949 1.00 95.38 170 GLN A O 1
ATOM 1368 N N . GLY A 1 171 ? 12.515 -4.767 -20.793 1.00 96.12 171 GLY A N 1
ATOM 1369 C CA . GLY A 1 171 ? 11.453 -4.411 -21.731 1.00 96.12 171 GLY A CA 1
ATOM 1370 C C . GLY A 1 171 ? 11.022 -2.949 -21.611 1.00 96.12 171 GLY A C 1
ATOM 1371 O O . GLY A 1 171 ? 9.840 -2.656 -21.762 1.00 96.12 171 GLY A O 1
ATOM 1372 N N . PHE A 1 172 ? 11.954 -2.049 -21.283 1.00 97.50 172 PHE A N 1
ATOM 1373 C CA . PHE A 1 172 ? 11.666 -0.636 -21.064 1.00 97.50 172 PHE A CA 1
ATOM 1374 C C . PHE A 1 172 ? 12.002 0.239 -22.266 1.00 97.50 172 PHE A C 1
ATOM 1376 O O . PHE A 1 172 ? 13.070 0.124 -22.871 1.00 97.50 172 PHE A O 1
ATOM 1383 N N . THR A 1 173 ? 11.117 1.192 -22.537 1.00 97.56 173 THR A N 1
ATOM 1384 C CA . THR A 1 173 ? 11.334 2.253 -23.518 1.00 97.56 173 THR A CA 1
ATOM 1385 C C . THR A 1 173 ? 12.093 3.423 -22.882 1.00 97.56 173 THR A C 1
ATOM 1387 O O . THR A 1 173 ? 11.633 4.028 -21.903 1.00 97.56 173 THR A O 1
ATOM 1390 N N . ALA A 1 174 ? 13.265 3.744 -23.443 1.00 96.12 174 ALA A N 1
ATOM 1391 C CA . ALA A 1 174 ? 14.095 4.879 -23.035 1.00 96.12 174 ALA A CA 1
ATOM 1392 C C . ALA A 1 174 ? 13.378 6.211 -23.306 1.00 96.12 174 ALA A C 1
ATOM 1394 O O . ALA A 1 174 ? 12.760 6.372 -24.355 1.00 96.12 174 ALA A O 1
ATOM 1395 N N . GLY A 1 175 ? 13.451 7.164 -22.375 1.00 95.75 175 GLY A N 1
ATOM 1396 C CA . GLY A 1 175 ? 12.841 8.489 -22.540 1.00 95.75 175 GLY A CA 1
ATOM 1397 C C . GLY A 1 175 ? 11.306 8.514 -22.518 1.00 95.75 175 GLY A C 1
ATOM 1398 O O . GLY A 1 175 ? 10.716 9.578 -22.689 1.00 95.75 175 GLY A O 1
ATOM 1399 N N . ALA A 1 176 ? 10.634 7.379 -22.289 1.00 96.81 176 ALA A N 1
ATOM 1400 C CA . ALA A 1 176 ? 9.180 7.345 -22.183 1.00 96.81 176 ALA A CA 1
ATOM 1401 C C . ALA A 1 176 ? 8.694 8.171 -20.980 1.00 96.81 176 ALA A C 1
ATOM 1403 O O . ALA A 1 176 ? 9.136 7.961 -19.847 1.00 96.81 176 ALA A O 1
ATOM 1404 N N . ILE A 1 177 ? 7.753 9.081 -21.238 1.00 95.81 177 ILE A N 1
ATOM 1405 C CA . ILE A 1 177 ? 7.119 9.942 -20.225 1.00 95.81 177 ILE A CA 1
ATOM 1406 C C . ILE A 1 177 ? 5.594 9.801 -20.189 1.00 95.81 177 ILE A C 1
ATOM 1408 O O . ILE A 1 177 ? 4.951 10.331 -19.285 1.00 95.81 177 ILE A O 1
ATOM 1412 N N . ASP A 1 178 ? 4.996 9.109 -21.161 1.00 94.94 178 ASP A N 1
ATOM 1413 C CA . ASP A 1 178 ? 3.551 8.939 -21.214 1.00 94.94 178 ASP A CA 1
ATOM 1414 C C . ASP A 1 178 ? 3.085 7.841 -20.247 1.00 94.94 178 ASP A C 1
ATOM 1416 O O . ASP A 1 178 ? 3.696 6.780 -20.106 1.00 94.94 178 ASP A O 1
ATOM 1420 N N . GLY A 1 179 ? 1.963 8.091 -19.577 1.00 93.69 179 GLY A N 1
ATOM 1421 C CA . GLY A 1 179 ? 1.459 7.190 -18.547 1.00 93.69 179 GLY A CA 1
ATOM 1422 C C . GLY A 1 179 ? 1.073 5.801 -19.061 1.00 93.69 179 GLY A C 1
ATOM 1423 O O . GLY A 1 179 ? 1.146 4.848 -18.293 1.00 93.69 179 GLY A O 1
ATOM 1424 N N . LYS A 1 180 ? 0.716 5.656 -20.345 1.00 95.12 180 LYS A N 1
ATOM 1425 C CA . LYS A 1 180 ? 0.306 4.371 -20.926 1.00 95.12 180 LYS A CA 1
ATOM 1426 C C . LYS A 1 180 ? 1.501 3.431 -21.069 1.00 95.12 180 LYS A C 1
ATOM 1428 O O . LYS A 1 180 ? 1.435 2.305 -20.580 1.00 95.12 180 LYS A O 1
ATOM 1433 N N . THR A 1 181 ? 2.599 3.907 -21.653 1.00 97.19 181 THR A N 1
ATOM 1434 C CA . THR A 1 181 ? 3.860 3.157 -21.747 1.00 97.19 181 THR A CA 1
ATOM 1435 C C . THR A 1 181 ? 4.388 2.819 -20.353 1.00 97.19 181 THR A C 1
ATOM 1437 O O . THR A 1 181 ? 4.687 1.661 -20.057 1.00 97.19 181 THR A O 1
ATOM 1440 N N . LEU A 1 182 ? 4.411 3.807 -19.448 1.00 97.00 182 LEU A N 1
ATOM 1441 C CA . LEU A 1 182 ? 4.869 3.617 -18.067 1.00 97.00 182 LEU A CA 1
ATOM 1442 C C . LEU A 1 182 ? 3.947 2.714 -17.225 1.00 97.00 182 LEU A C 1
ATOM 1444 O O . LEU A 1 182 ? 4.363 2.246 -16.165 1.00 97.00 182 LEU A O 1
ATOM 1448 N N . ASN A 1 183 ? 2.697 2.485 -17.635 1.00 96.25 183 ASN A N 1
ATOM 1449 C CA . ASN A 1 183 ? 1.776 1.540 -16.993 1.00 96.25 183 ASN A CA 1
ATOM 1450 C C . ASN A 1 183 ? 1.990 0.106 -17.498 1.00 96.25 183 ASN A C 1
ATOM 1452 O O . ASN A 1 183 ? 1.987 -0.831 -16.697 1.00 96.25 183 ASN A O 1
ATOM 1456 N N . SER A 1 184 ? 2.175 -0.068 -18.812 1.00 95.81 184 SER A N 1
ATOM 1457 C CA . SER A 1 184 ? 2.353 -1.389 -19.425 1.00 95.81 184 SER A CA 1
ATOM 1458 C C . SER A 1 184 ? 3.721 -2.005 -19.141 1.00 95.81 184 SER A C 1
ATOM 1460 O O . SER A 1 184 ? 3.834 -3.222 -19.017 1.00 95.81 184 SER A O 1
ATOM 1462 N N . GLU A 1 185 ? 4.759 -1.181 -19.026 1.00 96.62 185 GLU A N 1
ATOM 1463 C CA . GLU A 1 185 ? 6.126 -1.630 -18.774 1.00 96.62 185 GLU A CA 1
ATOM 1464 C C . GLU A 1 185 ? 6.385 -1.729 -17.270 1.00 96.62 185 GLU A C 1
ATOM 1466 O O . GLU A 1 185 ? 6.716 -0.751 -16.599 1.00 96.62 185 GLU A O 1
ATOM 1471 N N . ARG A 1 186 ? 6.195 -2.925 -16.716 1.00 95.06 186 ARG A N 1
ATOM 1472 C CA . ARG A 1 186 ? 6.229 -3.133 -15.268 1.00 95.06 186 ARG A CA 1
ATOM 1473 C C . ARG A 1 186 ? 7.613 -3.525 -14.772 1.00 95.06 186 ARG A C 1
ATOM 1475 O O . ARG A 1 186 ? 8.296 -4.355 -15.369 1.00 95.06 186 ARG A O 1
ATOM 1482 N N . VAL A 1 187 ? 8.001 -2.972 -13.626 1.00 94.75 187 VAL A N 1
ATOM 1483 C CA . VAL A 1 187 ? 9.176 -3.456 -12.885 1.00 94.75 187 VAL A CA 1
ATOM 1484 C C . VAL A 1 187 ? 8.970 -4.908 -12.461 1.00 94.75 187 VAL A C 1
ATOM 1486 O O . VAL A 1 187 ? 7.834 -5.333 -12.269 1.00 94.75 187 VAL A O 1
ATOM 1489 N N . TRP A 1 188 ? 10.057 -5.662 -12.284 1.00 94.25 188 TRP A N 1
ATOM 1490 C CA . TRP A 1 188 ? 10.009 -7.102 -11.990 1.00 94.25 188 TRP A CA 1
ATOM 1491 C C . TRP A 1 188 ? 9.039 -7.476 -10.852 1.00 94.25 188 TRP A C 1
ATOM 1493 O O . TRP A 1 188 ? 8.243 -8.395 -11.009 1.00 94.25 188 TRP A O 1
ATOM 1503 N N . GLN A 1 189 ? 9.037 -6.718 -9.753 1.00 92.00 189 GLN A N 1
ATOM 1504 C CA . GLN A 1 189 ? 8.168 -6.948 -8.584 1.00 92.00 189 GLN A CA 1
ATOM 1505 C C . GLN A 1 189 ? 6.674 -6.696 -8.855 1.00 92.00 189 GLN A C 1
ATOM 1507 O O . GLN A 1 189 ? 5.827 -7.125 -8.082 1.00 92.00 189 GLN A O 1
ATOM 1512 N N . ASP A 1 190 ? 6.355 -5.969 -9.926 1.00 95.31 190 ASP A N 1
ATOM 1513 C CA . ASP A 1 190 ? 5.001 -5.558 -10.309 1.00 95.31 190 ASP A CA 1
ATOM 1514 C C . ASP A 1 190 ? 4.440 -6.406 -11.472 1.00 95.31 190 ASP A C 1
ATOM 1516 O O . ASP A 1 190 ? 3.302 -6.238 -11.928 1.00 95.31 190 ASP A O 1
ATOM 1520 N N . GLN A 1 191 ? 5.250 -7.338 -11.979 1.00 93.75 191 GLN A N 1
ATOM 1521 C CA . GLN A 1 191 ? 4.837 -8.302 -12.990 1.00 93.75 191 GLN A CA 1
ATOM 1522 C C . GLN A 1 191 ? 3.785 -9.250 -12.402 1.00 93.75 191 GLN A C 1
ATOM 1524 O O . GLN A 1 191 ? 3.968 -9.821 -11.332 1.00 93.75 191 GLN A O 1
ATOM 1529 N N . GLY A 1 192 ? 2.655 -9.405 -13.095 1.00 92.81 192 GLY A N 1
ATOM 1530 C CA . GLY A 1 192 ? 1.533 -10.232 -12.631 1.00 92.81 192 GLY A CA 1
ATOM 1531 C C . GLY A 1 192 ? 0.656 -9.606 -11.537 1.00 92.81 192 GLY A C 1
ATOM 1532 O O . GLY A 1 192 ? -0.386 -10.176 -11.217 1.00 92.81 192 GLY A O 1
ATOM 1533 N N . ALA A 1 193 ? 1.015 -8.432 -11.005 1.00 95.25 193 ALA A N 1
ATOM 1534 C CA . ALA A 1 193 ? 0.162 -7.688 -10.081 1.00 95.25 193 ALA A CA 1
ATOM 1535 C C . ALA A 1 193 ? -1.172 -7.275 -10.750 1.00 95.25 193 ALA A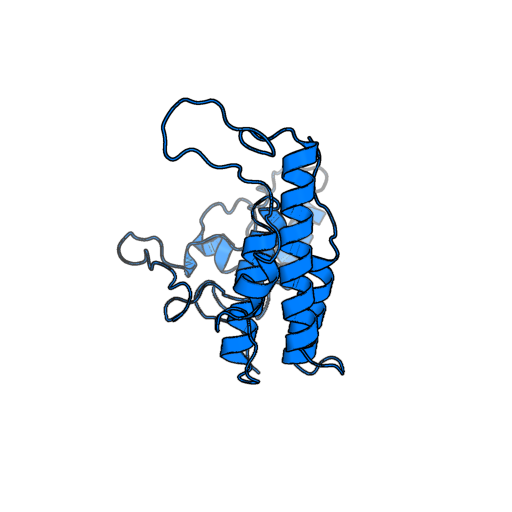 C 1
ATOM 1537 O O . ALA A 1 193 ? -1.222 -7.081 -11.973 1.00 95.25 193 ALA A O 1
ATOM 1538 N N . PRO A 1 194 ? -2.264 -7.116 -9.994 1.00 95.25 194 PRO A N 1
ATOM 1539 C CA . PRO A 1 194 ? -3.523 -6.620 -10.537 1.00 95.25 194 PRO A CA 1
ATOM 1540 C C . PRO A 1 194 ? -3.377 -5.190 -11.070 1.00 95.25 194 PRO A C 1
ATOM 1542 O O . PRO A 1 194 ? -2.442 -4.452 -10.732 1.00 95.25 194 PRO A O 1
A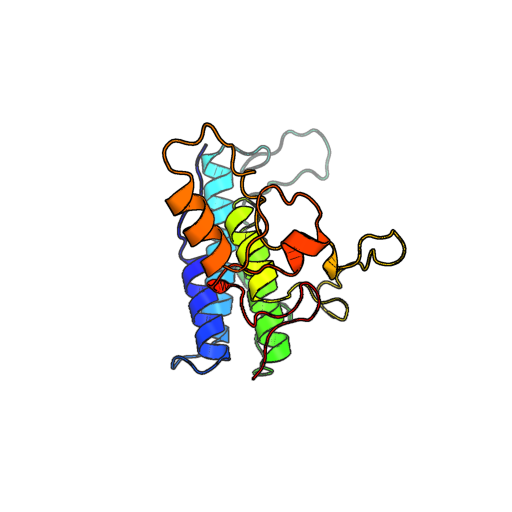TOM 1545 N N . GLN A 1 195 ? -4.298 -4.775 -11.946 1.00 93.75 195 GLN A N 1
ATOM 1546 C CA . GLN A 1 195 ? -4.360 -3.361 -12.303 1.00 93.75 195 GLN A CA 1
ATOM 1547 C C . GLN A 1 195 ? -4.815 -2.544 -11.092 1.00 93.75 195 GLN A C 1
ATOM 1549 O O . GLN A 1 195 ? -5.603 -3.021 -10.283 1.00 93.75 195 GLN A O 1
ATOM 1554 N N . TRP A 1 196 ? -4.332 -1.310 -10.960 1.00 91.44 196 TRP A N 1
ATOM 1555 C CA . TRP A 1 196 ? -4.799 -0.450 -9.878 1.00 91.44 196 TRP A CA 1
ATOM 1556 C C . TRP A 1 196 ? -6.308 -0.199 -10.004 1.00 91.44 196 TRP A C 1
ATOM 1558 O O . TRP A 1 196 ? -6.770 0.268 -11.047 1.00 91.44 196 TRP A O 1
ATOM 1568 N N . GLY A 1 197 ? -7.059 -0.531 -8.955 1.00 93.81 197 GLY A N 1
ATOM 1569 C CA . GLY A 1 197 ? -8.516 -0.501 -8.912 1.00 93.81 197 GLY A CA 1
ATOM 1570 C C . GLY A 1 197 ? -9.190 -1.850 -9.162 1.00 93.81 197 GLY A C 1
ATOM 1571 O O . GLY A 1 197 ? -10.405 -1.931 -9.013 1.00 93.81 197 GLY A O 1
ATOM 1572 N N . ALA A 1 198 ? -8.437 -2.886 -9.549 1.00 95.00 198 ALA A N 1
ATOM 1573 C CA . ALA A 1 198 ? -8.979 -4.214 -9.843 1.00 95.00 198 ALA A CA 1
ATOM 1574 C C . ALA A 1 198 ? -9.050 -5.149 -8.625 1.00 95.00 198 ALA A C 1
ATOM 1576 O O . ALA A 1 198 ? -9.632 -6.220 -8.754 1.00 95.00 198 ALA A O 1
ATOM 1577 N N . GLY A 1 199 ? -8.445 -4.762 -7.500 1.00 95.56 199 GLY A N 1
ATOM 1578 C CA . GLY A 1 199 ? -8.409 -5.567 -6.281 1.00 95.56 199 GLY A CA 1
ATOM 1579 C C . GLY A 1 199 ? -7.333 -6.652 -6.247 1.00 95.56 199 GLY A C 1
ATOM 1580 O O . GLY A 1 199 ? -6.609 -6.842 -7.234 1.00 95.56 199 GLY A O 1
ATOM 1581 N N . PRO A 1 200 ? -7.178 -7.327 -5.095 1.00 95.44 200 PRO A N 1
ATOM 1582 C CA . PRO A 1 200 ? -6.131 -8.314 -4.855 1.00 95.44 200 PRO A CA 1
ATOM 1583 C C . PRO A 1 200 ? -6.201 -9.540 -5.772 1.00 95.44 200 PRO A C 1
ATOM 1585 O O . PRO A 1 200 ? -7.253 -9.984 -6.221 1.00 95.44 200 PRO A O 1
ATOM 1588 N N . ASN A 1 201 ? -5.051 -10.178 -5.999 1.00 93.19 201 ASN A N 1
ATOM 1589 C CA . ASN A 1 201 ? -5.009 -11.484 -6.658 1.00 93.19 201 ASN A CA 1
ATOM 1590 C C . ASN A 1 201 ? -5.327 -12.600 -5.645 1.00 93.19 201 ASN A C 1
ATOM 1592 O O . ASN A 1 201 ? -4.443 -13.029 -4.914 1.00 93.19 201 ASN A O 1
ATOM 1596 N N . VAL A 1 202 ? -6.550 -13.134 -5.646 1.00 86.19 202 VAL A N 1
ATOM 1597 C CA . VAL A 1 202 ? -7.049 -14.100 -4.632 1.00 86.19 202 VAL A CA 1
ATOM 1598 C C . VAL A 1 202 ? -6.665 -15.577 -4.903 1.00 86.19 202 VAL A C 1
ATOM 1600 O O . VAL A 1 202 ? -7.159 -16.484 -4.232 1.00 86.19 202 VAL A O 1
ATOM 1603 N N . LYS A 1 203 ? -5.807 -15.842 -5.900 1.00 62.09 203 LYS A N 1
ATOM 1604 C CA . LYS A 1 203 ? -5.503 -17.204 -6.391 1.00 62.09 203 LYS A CA 1
ATOM 1605 C C . LYS A 1 203 ? -4.906 -18.139 -5.336 1.00 62.09 203 LYS A C 1
ATOM 1607 O O . LYS A 1 203 ? -4.154 -17.669 -4.455 1.00 62.09 203 LYS A O 1
#

InterPro domains:
  IPR011990 Tetratricopeptide-like helical domain superfamily [SSF48452] (4-188)
  IPR041662 SusD-like 2 [PF12771] (4-126)

Foldseek 3Di:
DDDDDDFLLLVLLVVLLCVLLVVDDDHSLVSLLSSLVRLLVVVLVVCVVVVPPQAVDDDPPDPPRHRPHDDPCPSVVVCPDPLSGDDSPSQSSLQSSLVSSLVSCVVVVVSNLVSLLQFLPPACPDPVDHDDACVVVVDHLLFAAQDDAAAAQDPPDPCRVVVVVVCVVQVHDHPDDTSNSRSVRHDPSSVPGDRNNHGGDSD

Organism: NCBI:txid165179